Protein AF-A0A0N4YRT6-F1 (afdb_monomer)

Solvent-accessible surface area (backbone atoms only — not comparable to full-atom values): 11551 Å² total; per-residue (Å²): 142,82,92,81,91,88,90,87,88,83,89,84,81,90,81,85,88,76,90,73,82,88,73,84,74,81,79,78,76,85,69,87,88,81,77,82,73,89,75,67,58,44,77,54,48,77,88,33,81,85,25,51,79,30,67,56,91,37,65,57,43,69,64,33,38,35,49,78,60,42,72,66,64,77,54,66,66,58,41,66,43,72,32,62,30,49,53,54,47,8,23,46,45,22,48,72,75,33,85,90,47,55,74,71,52,35,55,55,50,64,70,38,88,79,59,76,56,74,43,37,66,13,38,12,52,34,50,34,33,46,37,76,59,23,70,70,48,34,54,50,54,64,70,44,63,97,60,46,57,38,65,73,88,86,60,96,50,87,89,54,77,61,57,43,61,28,48,53,52,11,66,66,42,28,77,69,66,52,85,66,82,58,68,130

pLDDT: mean 75.57, std 20.68, range [33.03, 94.81]

Mean predicted aligned error: 13.26 Å

Sequence (184 aa):
MPRRISDEHVITQKRRGRKKRVTAKIICCKVTIGSMYANFRTLVAVDDPLNLLYRCNCALFKQQKVSAAFPSMTDNIGRSKPMHDMIELANLPSIVYGSNFSRAAKELELLDENSRYLNSTGLALAMAAHKKNCFTYAKAIAGAKGRKFTHPSLFNGDPGYNIDAYFDQALIRCDKIVQSDFED

Structure (mmCIF, N/CA/C/O backbone):
data_AF-A0A0N4YRT6-F1
#
_entry.id   AF-A0A0N4YRT6-F1
#
loop_
_atom_site.group_PDB
_atom_site.id
_atom_site.type_symbol
_atom_site.label_atom_id
_atom_site.label_alt_id
_atom_site.label_comp_id
_atom_site.label_asym_id
_atom_site.label_entity_id
_atom_site.label_seq_id
_atom_site.pdbx_PDB_ins_code
_atom_site.Cartn_x
_atom_site.Cartn_y
_atom_site.Cartn_z
_atom_site.occupancy
_atom_site.B_iso_or_equiv
_atom_site.auth_seq_id
_atom_site.auth_comp_id
_atom_site.auth_asym_id
_atom_site.auth_atom_id
_atom_site.pdbx_PDB_model_num
ATOM 1 N N . MET A 1 1 ? -66.714 -36.892 81.756 1.00 35.72 1 MET A N 1
ATOM 2 C CA . MET A 1 1 ? -65.583 -37.723 82.230 1.00 35.72 1 MET A CA 1
ATOM 3 C C . MET A 1 1 ? -64.291 -37.247 81.551 1.00 35.72 1 MET A C 1
ATOM 5 O O . MET A 1 1 ? -64.393 -36.787 80.420 1.00 35.72 1 MET A O 1
ATOM 9 N N . PRO A 1 2 ? -63.135 -37.232 82.245 1.00 42.03 2 PRO A N 1
ATOM 10 C CA . PRO A 1 2 ? -62.026 -36.282 82.034 1.00 42.03 2 PRO A CA 1
ATOM 11 C C . PRO A 1 2 ? -60.708 -36.874 81.461 1.00 42.03 2 PRO A C 1
ATOM 13 O O . PRO A 1 2 ? -60.486 -38.063 81.619 1.00 42.03 2 PRO A O 1
ATOM 16 N N . ARG A 1 3 ? -59.848 -35.974 80.911 1.00 36.69 3 ARG A N 1
ATOM 17 C CA . ARG A 1 3 ? -58.345 -35.825 80.936 1.00 36.69 3 ARG A CA 1
ATOM 18 C C . ARG A 1 3 ? -57.445 -37.063 80.627 1.00 36.69 3 ARG A C 1
ATOM 20 O O . ARG A 1 3 ? -57.749 -38.147 81.087 1.00 36.69 3 ARG A O 1
ATOM 27 N N . ARG A 1 4 ? -56.277 -37.010 79.945 1.00 39.06 4 ARG A N 1
ATOM 28 C CA . ARG A 1 4 ? -55.025 -36.188 80.051 1.00 39.06 4 ARG A CA 1
ATOM 29 C C . ARG A 1 4 ? -54.169 -36.388 78.753 1.00 39.06 4 ARG A C 1
ATOM 31 O O . ARG A 1 4 ? -54.190 -37.501 78.247 1.00 39.06 4 ARG A O 1
ATOM 38 N N . ILE A 1 5 ? -53.623 -35.369 78.056 1.00 43.72 5 ILE A N 1
ATOM 39 C CA . ILE A 1 5 ? -52.273 -34.708 78.136 1.00 43.72 5 ILE A CA 1
ATOM 40 C C . ILE A 1 5 ? -51.096 -35.714 78.025 1.00 43.72 5 ILE A C 1
ATOM 42 O O . ILE A 1 5 ? -51.030 -36.602 78.866 1.00 43.72 5 ILE A O 1
ATOM 46 N N . SER A 1 6 ? -50.192 -35.657 77.025 1.00 46.06 6 SER A N 1
ATOM 47 C CA . SER A 1 6 ? -49.048 -34.710 76.968 1.00 46.06 6 SER A CA 1
ATOM 48 C C . SER A 1 6 ? -48.409 -34.435 75.587 1.00 46.06 6 SER A C 1
ATOM 50 O O . SER A 1 6 ? -48.509 -35.230 74.656 1.00 46.06 6 SER A O 1
ATOM 52 N N . ASP A 1 7 ? -47.727 -33.285 75.543 1.00 42.25 7 ASP A N 1
ATOM 53 C CA . ASP A 1 7 ? -46.985 -32.598 74.475 1.00 42.25 7 ASP A CA 1
ATOM 54 C C . ASP A 1 7 ? -45.694 -33.279 73.975 1.00 42.25 7 ASP A C 1
ATOM 56 O O . ASP A 1 7 ? -44.992 -33.902 74.761 1.00 42.25 7 ASP A O 1
ATOM 60 N N . GLU A 1 8 ? -45.319 -33.038 72.707 1.00 41.31 8 GLU A N 1
ATOM 61 C CA . GLU A 1 8 ? -44.063 -32.339 72.354 1.00 41.31 8 GLU A CA 1
ATOM 62 C C . GLU A 1 8 ? -44.016 -31.924 70.865 1.00 41.31 8 GLU A C 1
ATOM 64 O O . GLU A 1 8 ? -44.506 -32.613 69.971 1.00 41.31 8 GLU A O 1
ATOM 69 N N . HIS A 1 9 ? -43.449 -30.740 70.610 1.00 34.66 9 HIS A N 1
ATOM 70 C CA . HIS A 1 9 ? -43.253 -30.106 69.301 1.00 34.66 9 HIS A CA 1
ATOM 71 C C . HIS A 1 9 ? -41.855 -30.404 68.744 1.00 34.66 9 HIS A C 1
ATOM 73 O O . HIS A 1 9 ? -40.874 -30.175 69.442 1.00 34.66 9 HIS A O 1
ATOM 79 N N . VAL A 1 10 ? -41.737 -30.698 67.441 1.00 40.47 10 VAL A N 1
ATOM 80 C CA . VAL A 1 10 ? -40.519 -30.375 66.672 1.00 40.47 10 VAL A CA 1
ATOM 81 C C . VAL A 1 10 ? -40.899 -29.768 65.319 1.00 40.47 10 VAL A C 1
ATOM 83 O O . VAL A 1 10 ? -41.600 -30.352 64.497 1.00 40.47 10 VAL A O 1
ATOM 86 N N . ILE A 1 11 ? -40.431 -28.539 65.132 1.00 39.25 11 ILE A N 1
ATOM 87 C CA . ILE A 1 11 ? -40.554 -27.676 63.955 1.00 39.25 11 ILE A CA 1
ATOM 88 C C . ILE A 1 11 ? -39.651 -28.203 62.832 1.00 39.25 11 ILE A C 1
ATOM 90 O O . ILE A 1 11 ? -38.516 -28.563 63.107 1.00 39.25 11 ILE A O 1
ATOM 94 N N . THR A 1 12 ? -40.062 -28.120 61.563 1.00 42.62 12 THR A N 1
ATOM 95 C CA . THR A 1 12 ? -39.185 -27.604 60.486 1.00 42.62 12 THR A CA 1
ATOM 96 C C . THR A 1 12 ? -39.982 -27.154 59.258 1.00 42.62 12 THR A C 1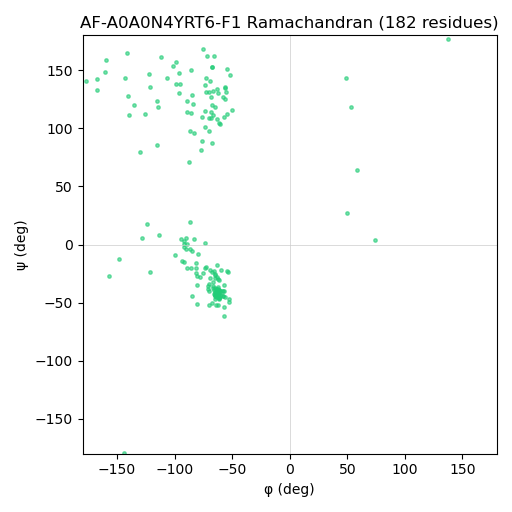
ATOM 98 O O . THR A 1 12 ? -41.102 -27.579 58.990 1.00 42.62 12 THR A O 1
ATOM 101 N N . GLN A 1 13 ? -39.428 -26.147 58.587 1.00 41.34 13 GLN A N 1
ATOM 102 C CA . GLN A 1 13 ? -40.123 -25.121 57.820 1.00 41.34 13 GLN A CA 1
ATOM 103 C C . GLN A 1 13 ? -40.448 -25.490 56.363 1.00 41.34 13 GLN A C 1
ATOM 105 O O . GLN A 1 13 ? -39.695 -26.151 55.657 1.00 41.34 13 GLN A O 1
ATOM 110 N N . LYS A 1 14 ? -41.550 -24.896 55.884 1.00 36.81 14 LYS A N 1
ATOM 111 C CA . LYS A 1 14 ? -41.901 -24.675 54.471 1.00 36.81 14 LYS A CA 1
ATOM 112 C C . LYS A 1 14 ? -40.757 -23.979 53.714 1.00 36.81 14 LYS A C 1
ATOM 114 O O . LYS A 1 14 ? -40.256 -22.976 54.215 1.00 36.81 14 LYS A O 1
ATOM 119 N N . ARG A 1 15 ? -40.558 -24.302 52.425 1.00 39.75 15 ARG A N 1
ATOM 120 C CA . ARG A 1 15 ? -40.842 -23.357 51.314 1.00 39.75 15 ARG A CA 1
ATOM 121 C C . ARG A 1 15 ? -40.627 -23.946 49.914 1.00 39.75 15 ARG A C 1
ATOM 123 O O . ARG A 1 15 ? -39.699 -24.686 49.630 1.00 39.75 15 ARG A O 1
ATOM 130 N N . ARG A 1 16 ? -41.565 -23.543 49.055 1.00 37.25 16 ARG A N 1
ATOM 131 C CA . ARG A 1 16 ? -41.803 -23.904 47.654 1.00 37.25 16 ARG A CA 1
ATOM 132 C C . ARG A 1 16 ? -40.590 -23.615 46.759 1.00 37.25 16 ARG A C 1
ATOM 134 O O . ARG A 1 16 ? -40.122 -22.479 46.700 1.00 37.25 16 ARG A O 1
ATOM 141 N N . GLY A 1 17 ? -40.147 -24.626 46.012 1.00 34.50 17 GLY A N 1
ATOM 142 C CA . GLY A 1 17 ? -39.114 -24.506 44.984 1.00 34.50 17 GLY A CA 1
ATOM 143 C C . GLY A 1 17 ? -39.603 -23.689 43.786 1.00 34.50 17 GLY A C 1
ATOM 144 O O . GLY A 1 17 ? -40.510 -24.092 43.060 1.00 34.50 17 GLY A O 1
ATOM 145 N N . ARG A 1 18 ? -39.000 -22.518 43.581 1.00 39.72 18 ARG A N 1
ATOM 146 C CA . ARG A 1 18 ? -39.226 -21.641 42.428 1.00 39.72 18 ARG A CA 1
ATOM 147 C C . ARG A 1 18 ? -38.248 -22.049 41.320 1.00 39.72 18 ARG A C 1
ATOM 149 O O . ARG A 1 18 ? -37.042 -21.883 41.489 1.00 39.72 18 ARG A O 1
ATOM 156 N N . LYS A 1 19 ? -38.765 -22.571 40.198 1.00 4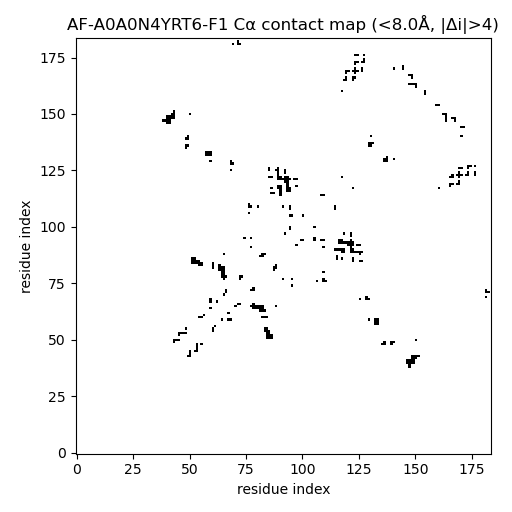1.84 19 LYS A N 1
ATOM 157 C CA . LYS A 1 19 ? -38.002 -22.851 38.966 1.00 41.84 19 LYS A CA 1
ATOM 158 C C . LYS A 1 19 ? -37.268 -21.579 38.516 1.00 41.84 19 LYS A C 1
ATOM 160 O O . LYS A 1 19 ? -37.910 -20.604 38.125 1.00 41.84 19 LYS A O 1
ATOM 165 N N . LYS A 1 20 ? -35.934 -21.576 38.587 1.00 38.09 20 LYS A N 1
ATOM 166 C CA . LYS A 1 20 ? -35.081 -20.518 38.026 1.00 38.09 20 LYS A CA 1
ATOM 167 C C . LYS A 1 20 ? -34.587 -20.949 36.646 1.00 38.09 20 LYS A C 1
ATOM 169 O O . LYS A 1 20 ? -34.111 -22.065 36.473 1.00 38.09 20 LYS A O 1
ATOM 174 N N . ARG A 1 21 ? -34.751 -20.041 35.681 1.00 38.56 21 ARG A N 1
ATOM 175 C CA . ARG A 1 21 ? -34.257 -20.130 34.302 1.00 38.56 21 ARG A CA 1
ATOM 176 C C . ARG A 1 21 ? -32.741 -20.343 34.304 1.00 38.56 21 ARG A C 1
ATOM 178 O O . ARG A 1 21 ? -32.034 -19.662 35.043 1.00 38.56 21 ARG A O 1
ATOM 185 N N . VAL A 1 22 ? -32.270 -21.265 33.470 1.00 41.38 22 VAL A N 1
ATOM 186 C CA . VAL A 1 22 ? -30.845 -21.483 33.209 1.00 41.38 22 VAL A CA 1
ATOM 187 C C . VAL A 1 22 ? -30.356 -20.332 32.334 1.00 41.38 22 VAL A C 1
ATOM 189 O O . VAL A 1 22 ? -30.617 -20.294 31.137 1.00 41.38 22 VAL A O 1
ATOM 192 N N . THR A 1 23 ? -29.686 -19.359 32.940 1.00 38.25 23 THR A N 1
ATOM 193 C CA . THR A 1 23 ? -28.821 -18.425 32.221 1.00 38.25 23 THR A CA 1
ATOM 194 C C . THR A 1 23 ? -27.448 -19.070 32.105 1.00 38.25 23 THR A C 1
ATOM 196 O O . THR A 1 23 ? -26.770 -19.295 33.108 1.00 38.25 23 THR A O 1
ATOM 199 N N . ALA A 1 24 ? -27.050 -19.399 30.876 1.00 37.38 24 ALA A N 1
ATOM 200 C CA . ALA A 1 24 ? -25.693 -19.820 30.570 1.00 37.38 24 ALA A CA 1
ATOM 201 C C . ALA A 1 24 ? -24.729 -18.707 31.010 1.00 37.38 24 ALA A C 1
ATOM 203 O O . ALA A 1 24 ? -24.713 -17.614 30.445 1.00 37.38 24 ALA A O 1
ATOM 204 N N . LYS A 1 25 ? -23.957 -18.965 32.069 1.00 33.03 25 LYS A N 1
ATOM 205 C CA . LYS A 1 25 ? -22.827 -18.118 32.438 1.00 33.03 25 LYS A CA 1
ATOM 206 C C . LYS A 1 25 ? -21.755 -18.329 31.378 1.00 33.03 25 LYS A C 1
ATOM 208 O O . LYS A 1 25 ? -21.131 -19.384 31.344 1.00 33.03 25 LYS A O 1
ATOM 213 N N . ILE A 1 26 ? -21.534 -17.320 30.542 1.00 39.59 26 ILE A N 1
ATOM 214 C CA . ILE A 1 26 ? -20.275 -17.178 29.814 1.00 39.59 26 ILE A CA 1
ATOM 215 C C . ILE A 1 26 ? -19.196 -17.051 30.892 1.00 39.59 26 ILE A C 1
ATOM 217 O O . ILE A 1 26 ? -19.100 -16.035 31.583 1.00 39.59 26 ILE A O 1
ATOM 221 N N . ILE A 1 27 ? -18.453 -18.132 31.111 1.00 35.50 27 ILE A N 1
ATOM 222 C CA . ILE A 1 27 ? -17.301 -18.147 32.003 1.00 35.50 27 ILE A CA 1
ATOM 223 C C . ILE A 1 27 ? -16.219 -17.326 31.304 1.00 35.50 27 ILE A C 1
ATOM 225 O O . ILE A 1 27 ? -15.519 -17.803 30.417 1.00 35.50 27 ILE A O 1
ATOM 229 N N . CYS A 1 28 ? -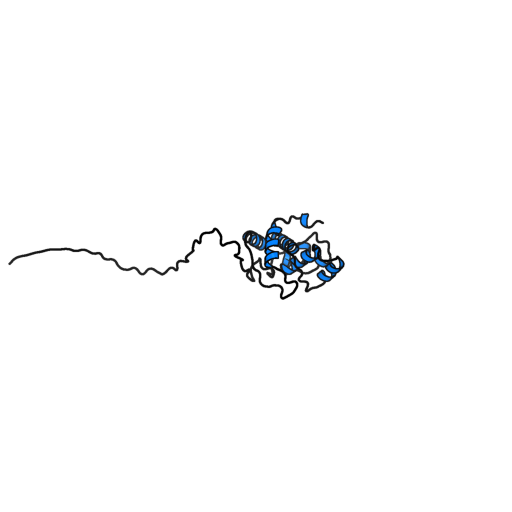16.108 -16.060 31.693 1.00 35.09 28 CYS A N 1
ATOM 230 C CA . CYS A 1 28 ? -14.943 -15.245 31.398 1.00 35.09 28 CYS A CA 1
ATOM 231 C C . CYS A 1 28 ? -13.828 -15.699 32.352 1.00 35.09 28 CYS A C 1
ATOM 233 O O . CYS A 1 28 ? -13.735 -15.230 33.489 1.00 35.09 28 CYS A O 1
ATOM 235 N N . CYS A 1 29 ? -13.041 -16.692 31.929 1.00 36.94 29 CYS A N 1
ATOM 236 C CA . CYS A 1 29 ? -11.844 -17.103 32.654 1.00 36.94 29 CYS A CA 1
ATOM 237 C C . CYS A 1 29 ? -10.852 -15.934 32.674 1.00 36.94 29 CYS A C 1
ATOM 239 O O . CYS A 1 29 ? -10.233 -15.609 31.663 1.00 36.94 29 CYS A O 1
ATOM 241 N N . LYS A 1 30 ? -10.681 -15.318 33.848 1.00 39.50 30 LYS A N 1
ATOM 242 C CA . LYS A 1 30 ? -9.518 -14.486 34.166 1.00 39.50 30 LYS A CA 1
ATOM 243 C C . LYS A 1 30 ? -8.292 -15.399 34.241 1.00 39.50 30 LYS A C 1
ATOM 245 O O . LYS A 1 30 ? -7.977 -15.916 35.308 1.00 39.50 30 LYS A O 1
ATOM 250 N N . VAL A 1 31 ? -7.636 -15.632 33.107 1.00 43.84 31 VAL A N 1
ATOM 251 C CA . VAL A 1 31 ? -6.319 -16.279 33.072 1.00 43.84 31 VAL A CA 1
ATOM 252 C C . VAL A 1 31 ? -5.260 -15.206 33.297 1.00 43.84 31 VAL A C 1
ATOM 254 O O . VAL A 1 31 ? -5.273 -14.154 32.660 1.00 43.84 31 VAL A O 1
ATOM 257 N N . THR A 1 32 ? -4.377 -15.473 34.251 1.00 40.41 32 THR A N 1
ATOM 258 C CA . THR A 1 32 ? -3.265 -14.638 34.702 1.00 40.41 32 THR A CA 1
ATOM 259 C C . THR A 1 32 ? -2.416 -14.165 33.515 1.00 40.41 32 THR A C 1
ATOM 261 O O . THR A 1 32 ? -1.812 -14.955 32.790 1.00 40.41 32 THR A O 1
ATOM 264 N N . ILE A 1 33 ? -2.409 -12.850 33.298 1.00 48.16 33 ILE A N 1
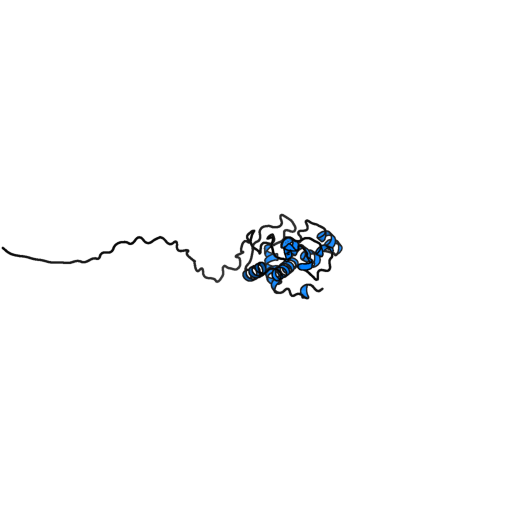ATOM 265 C CA . ILE A 1 33 ? -1.786 -12.161 32.165 1.00 48.16 33 ILE A CA 1
ATOM 266 C C . ILE A 1 33 ? -0.326 -11.895 32.536 1.00 48.16 33 ILE A C 1
ATOM 268 O O . ILE A 1 33 ? -0.050 -10.953 33.269 1.00 48.16 33 ILE A O 1
ATOM 272 N N . GLY A 1 34 ? 0.612 -12.736 32.096 1.00 40.03 34 GLY A N 1
ATOM 273 C CA . GLY A 1 34 ? 2.024 -12.505 32.437 1.00 40.03 34 GLY A CA 1
ATOM 274 C C . GLY A 1 34 ? 3.081 -13.124 31.530 1.00 40.03 34 GLY A C 1
ATOM 275 O O . GLY A 1 34 ? 4.167 -12.571 31.437 1.00 40.03 34 GLY A O 1
ATOM 276 N N . SER A 1 35 ? 2.810 -14.234 30.832 1.00 43.44 35 SER A N 1
ATOM 277 C CA . SER A 1 35 ? 3.890 -14.927 30.097 1.00 43.44 35 SER A CA 1
ATOM 278 C C . SER A 1 35 ? 3.467 -15.642 28.801 1.00 43.44 35 SER A C 1
ATOM 280 O O . SER A 1 35 ? 4.309 -15.959 27.970 1.00 43.44 35 SER A O 1
ATOM 282 N N . MET A 1 36 ? 2.165 -15.820 28.541 1.00 44.00 36 MET A N 1
ATOM 283 C CA . MET A 1 36 ? 1.672 -16.620 27.402 1.00 44.00 36 MET A CA 1
ATOM 284 C C . MET A 1 36 ? 1.450 -15.846 26.081 1.00 44.00 36 MET A C 1
ATOM 286 O O . MET A 1 36 ? 1.116 -16.450 25.066 1.00 44.00 36 MET A O 1
ATOM 290 N N . TYR A 1 37 ? 1.632 -14.520 26.059 1.00 49.44 37 TYR A N 1
ATOM 291 C CA . TYR A 1 37 ? 1.211 -13.656 24.938 1.00 49.44 37 TYR A CA 1
ATO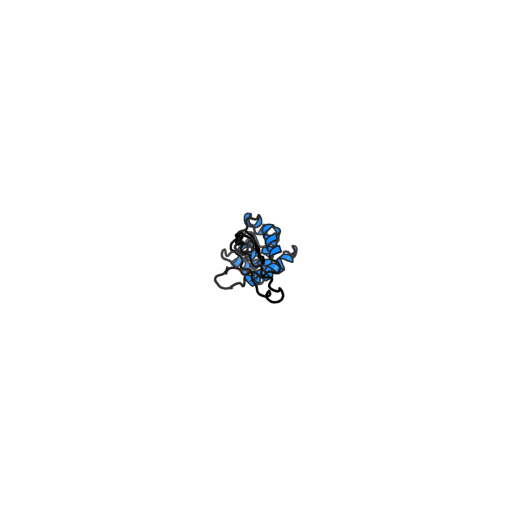M 292 C C . TYR A 1 37 ? 2.269 -13.398 23.854 1.00 49.44 37 TYR A C 1
ATOM 294 O O . TYR A 1 37 ? 1.995 -12.661 22.911 1.00 49.44 37 TYR A O 1
ATOM 302 N N . ALA A 1 38 ? 3.462 -13.996 23.921 1.00 54.06 38 ALA A N 1
ATOM 303 C CA . ALA A 1 38 ? 4.506 -13.700 22.932 1.00 54.06 38 ALA A CA 1
ATOM 304 C C . ALA A 1 38 ? 4.153 -14.159 21.495 1.00 54.06 38 ALA A C 1
ATOM 306 O O . ALA A 1 38 ? 4.670 -13.588 20.526 1.00 54.06 38 ALA A O 1
ATOM 307 N N . ASN A 1 39 ? 3.244 -15.136 21.347 1.00 61.69 39 ASN A N 1
ATOM 308 C CA . ASN A 1 39 ? 3.031 -15.854 20.082 1.00 61.69 39 ASN A CA 1
ATOM 309 C C . ASN A 1 39 ? 1.575 -15.929 19.584 1.00 61.69 39 ASN A C 1
ATOM 311 O O . ASN A 1 39 ? 1.328 -16.590 18.580 1.00 61.69 39 ASN A O 1
ATOM 315 N N . PHE A 1 40 ? 0.604 -15.275 20.230 1.00 78.56 40 PHE A N 1
ATOM 316 C CA . PHE A 1 40 ? -0.778 -15.312 19.734 1.00 78.56 40 PHE A CA 1
ATOM 317 C C . PHE A 1 40 ? -0.933 -14.386 18.514 1.00 78.56 40 PHE A C 1
ATOM 319 O O . PHE A 1 40 ? -0.854 -13.163 18.651 1.00 78.56 40 PHE A O 1
ATOM 326 N N . ARG A 1 41 ? -1.125 -14.966 17.320 1.00 85.44 41 ARG A N 1
ATOM 327 C CA . ARG A 1 41 ? -1.424 -14.234 16.076 1.00 85.44 41 ARG A CA 1
ATOM 328 C C . ARG A 1 41 ? -2.929 -14.269 15.805 1.00 85.44 41 ARG A C 1
ATOM 330 O O . ARG A 1 41 ? -3.576 -15.295 15.993 1.00 85.44 41 ARG A O 1
ATOM 337 N N . THR A 1 42 ? -3.487 -13.140 15.382 1.00 85.38 42 THR A N 1
ATOM 338 C CA . THR A 1 42 ? -4.905 -13.010 15.020 1.00 85.38 42 THR A CA 1
ATOM 339 C C . THR A 1 42 ? -5.082 -13.334 13.542 1.00 85.38 42 THR A C 1
ATOM 341 O O . THR A 1 42 ? -4.452 -12.689 12.708 1.00 85.38 42 THR A O 1
ATOM 344 N N . LEU A 1 43 ? -5.938 -14.301 13.210 1.00 88.00 43 LEU A N 1
ATOM 345 C CA . LEU A 1 43 ? -6.293 -14.580 11.817 1.00 88.00 43 LEU A CA 1
ATOM 346 C C . LEU A 1 43 ? -7.117 -13.425 11.245 1.00 88.00 43 LEU A C 1
ATOM 348 O O . LEU A 1 43 ? -8.128 -13.032 11.829 1.00 88.00 43 LEU A O 1
ATOM 352 N N . VAL A 1 44 ? -6.682 -12.895 10.106 1.00 87.44 44 VAL A N 1
ATOM 353 C CA . VAL A 1 44 ? -7.371 -11.811 9.402 1.00 87.44 44 VAL A CA 1
ATOM 354 C C . VAL A 1 44 ? -8.478 -12.403 8.528 1.00 87.44 44 VAL A C 1
ATOM 356 O O . VAL A 1 44 ? -8.214 -13.237 7.662 1.00 87.44 44 VAL A O 1
ATOM 359 N N . ALA A 1 45 ? -9.725 -11.990 8.761 1.00 87.44 45 ALA A N 1
ATOM 360 C CA . ALA A 1 45 ? -10.871 -12.441 7.969 1.00 87.44 45 ALA A CA 1
ATOM 361 C C . ALA A 1 45 ? -10.862 -11.834 6.552 1.00 87.44 45 ALA A C 1
ATOM 363 O O . ALA A 1 45 ? -10.197 -10.832 6.298 1.00 87.44 45 ALA A O 1
ATOM 364 N N . VAL A 1 46 ? -11.619 -12.420 5.617 1.00 84.25 46 VAL A N 1
ATOM 365 C CA . VAL A 1 46 ? -11.717 -11.924 4.225 1.00 84.25 46 VAL A CA 1
ATOM 366 C C . VAL A 1 46 ? -12.262 -10.491 4.170 1.00 84.25 46 VAL A C 1
ATOM 368 O O . VAL A 1 46 ? -11.728 -9.660 3.443 1.00 84.25 46 VAL A O 1
ATOM 371 N N . ASP A 1 47 ? -13.255 -10.188 5.006 1.00 86.81 47 ASP A N 1
ATOM 372 C CA . ASP A 1 47 ? -13.905 -8.873 5.067 1.00 86.81 47 ASP A CA 1
ATOM 373 C C . ASP A 1 47 ? -13.238 -7.899 6.058 1.00 86.81 47 ASP A C 1
ATOM 375 O O . ASP A 1 47 ? -13.760 -6.813 6.319 1.00 86.81 47 ASP A O 1
ATOM 379 N N . ASP A 1 48 ? -12.106 -8.282 6.658 1.00 89.19 48 ASP A N 1
ATOM 380 C CA . ASP A 1 48 ? -11.386 -7.415 7.589 1.00 89.19 48 ASP A CA 1
ATOM 381 C C . ASP A 1 48 ? -10.681 -6.283 6.816 1.00 89.19 48 ASP A C 1
ATOM 383 O O . ASP A 1 48 ? -9.950 -6.566 5.864 1.00 89.19 48 ASP A O 1
ATOM 387 N N . PRO A 1 49 ? -10.814 -5.006 7.226 1.00 91.31 49 PRO A N 1
ATOM 388 C CA . PRO A 1 49 ? -10.092 -3.896 6.607 1.00 91.31 49 PRO A CA 1
ATOM 389 C C . PRO A 1 49 ? -8.565 -4.058 6.557 1.00 91.31 49 PRO A C 1
ATOM 391 O O . PRO A 1 49 ? -7.928 -3.384 5.753 1.00 91.31 49 PRO A O 1
ATOM 394 N N . LEU A 1 50 ? -7.974 -4.889 7.425 1.00 93.00 50 LEU A N 1
ATOM 395 C CA . LEU A 1 50 ? -6.539 -5.201 7.467 1.00 93.00 50 LEU A CA 1
ATOM 396 C C . LEU A 1 50 ? -6.137 -6.360 6.542 1.00 93.00 50 LEU A C 1
ATOM 398 O O . LEU A 1 50 ? -4.949 -6.689 6.446 1.00 93.00 50 LEU A O 1
ATOM 402 N N . ASN A 1 51 ? -7.098 -6.995 5.873 1.00 91.75 51 ASN A N 1
ATOM 403 C CA . ASN A 1 51 ? -6.809 -7.971 4.838 1.00 91.75 51 ASN A CA 1
ATOM 404 C C . ASN A 1 51 ? -6.232 -7.256 3.614 1.00 91.75 51 ASN A C 1
ATOM 406 O O . ASN A 1 51 ? -6.785 -6.270 3.134 1.00 91.75 51 ASN A O 1
ATOM 410 N N . LEU A 1 52 ? -5.116 -7.758 3.089 1.00 91.50 52 LEU A N 1
ATOM 411 C CA . LEU A 1 52 ? -4.432 -7.106 1.976 1.00 91.50 52 LEU A CA 1
ATOM 412 C C . LEU A 1 52 ? -5.216 -7.182 0.656 1.00 91.50 52 LEU A C 1
ATOM 414 O O . LEU A 1 52 ? -5.027 -6.327 -0.202 1.00 91.50 52 LEU A O 1
ATOM 418 N N . LEU A 1 53 ? -6.126 -8.151 0.521 1.00 91.06 53 LEU A N 1
ATOM 419 C CA . LEU A 1 53 ? -7.040 -8.267 -0.621 1.00 91.06 53 LEU A CA 1
ATOM 420 C C . LEU A 1 53 ? -8.383 -7.559 -0.391 1.00 91.06 53 LEU A C 1
ATOM 422 O O . LEU A 1 53 ? -9.267 -7.607 -1.249 1.00 91.06 53 LEU A O 1
ATOM 426 N N . TYR A 1 54 ? -8.575 -6.919 0.767 1.00 90.94 54 TYR A N 1
ATOM 427 C CA . TYR A 1 54 ? -9.810 -6.199 1.041 1.00 90.94 54 TYR A CA 1
ATOM 428 C C . TYR A 1 54 ? -9.934 -4.981 0.123 1.00 90.94 54 TYR A C 1
ATOM 430 O O . TYR A 1 54 ? -9.126 -4.048 0.160 1.00 90.94 54 TYR A O 1
ATOM 438 N N . ARG A 1 55 ? -11.005 -4.964 -0.672 1.00 92.06 55 ARG A N 1
ATOM 439 C CA . ARG A 1 55 ? -11.327 -3.854 -1.571 1.00 92.06 55 ARG A CA 1
ATOM 440 C C . ARG A 1 55 ? -12.064 -2.764 -0.811 1.00 92.06 55 ARG A C 1
ATOM 442 O O . ARG A 1 55 ? -13.278 -2.810 -0.612 1.00 92.06 55 ARG A O 1
ATOM 449 N N . CYS A 1 56 ? -11.312 -1.767 -0.364 1.00 91.56 56 CYS A N 1
ATOM 450 C CA . CYS A 1 56 ? -11.871 -0.645 0.371 1.00 91.56 56 CYS A CA 1
ATOM 451 C C . CYS A 1 56 ? -12.644 0.312 -0.553 1.00 91.56 56 CYS A C 1
ATOM 453 O O . CYS A 1 56 ? -12.171 0.702 -1.612 1.00 91.56 56 CYS A O 1
ATOM 455 N N . ASN A 1 57 ? -13.812 0.779 -0.105 1.00 91.12 57 ASN A N 1
ATOM 456 C CA . ASN A 1 57 ? -14.652 1.736 -0.841 1.00 91.12 57 ASN A CA 1
ATOM 457 C C . ASN A 1 57 ? -14.292 3.218 -0.587 1.00 91.12 57 ASN A C 1
ATOM 459 O O . ASN A 1 57 ? -15.129 4.107 -0.796 1.00 91.12 57 ASN A O 1
ATOM 463 N N . CYS A 1 58 ? -13.085 3.510 -0.089 1.00 91.44 58 CYS A N 1
ATOM 464 C CA . CYS A 1 58 ? -12.642 4.881 0.179 1.00 91.44 58 CYS A CA 1
ATOM 465 C C . CYS A 1 58 ? -12.270 5.630 -1.113 1.00 91.44 58 CYS A C 1
ATOM 467 O O . CYS A 1 58 ? -12.150 5.039 -2.186 1.00 91.44 58 CYS A O 1
ATOM 469 N N . ALA A 1 59 ? -12.093 6.952 -1.017 1.00 88.25 59 ALA A N 1
ATOM 470 C CA . ALA A 1 59 ? -11.784 7.793 -2.175 1.00 88.25 59 ALA A CA 1
ATOM 471 C C . ALA A 1 59 ? -10.506 7.345 -2.909 1.00 88.25 59 ALA A C 1
ATOM 473 O O . ALA A 1 59 ? -10.477 7.379 -4.135 1.00 88.25 59 ALA A O 1
ATOM 474 N N . LEU A 1 60 ? -9.505 6.856 -2.168 1.00 89.88 60 LEU A N 1
ATOM 475 C CA . LEU A 1 60 ? -8.227 6.391 -2.711 1.00 89.88 60 LEU A CA 1
ATOM 476 C C . LEU A 1 60 ? -8.407 5.285 -3.764 1.00 89.88 60 LEU A C 1
ATOM 478 O O . LEU A 1 60 ? -7.952 5.422 -4.896 1.00 89.88 60 LEU A O 1
ATOM 482 N N . PHE A 1 61 ? -9.129 4.221 -3.407 1.00 89.81 61 PHE A N 1
ATOM 483 C CA . PHE A 1 61 ? -9.377 3.079 -4.292 1.00 89.81 61 PHE A CA 1
ATOM 484 C C . PHE A 1 61 ? -10.510 3.325 -5.292 1.00 89.81 61 PHE A C 1
ATOM 486 O O . PHE A 1 61 ? -10.550 2.685 -6.333 1.00 89.81 61 PHE A O 1
ATOM 493 N N . LYS A 1 62 ? -11.409 4.286 -5.038 1.00 86.62 62 LYS A N 1
ATOM 494 C CA . LYS A 1 62 ? -12.400 4.725 -6.038 1.00 86.62 62 LYS A CA 1
ATOM 495 C C . LYS A 1 62 ? -11.772 5.508 -7.183 1.00 86.62 62 LYS A C 1
ATOM 497 O O . LYS A 1 62 ? -12.239 5.417 -8.310 1.00 86.62 62 LYS A O 1
ATOM 502 N N . GLN A 1 63 ? -10.745 6.302 -6.890 1.00 80.38 63 GLN A N 1
ATOM 503 C CA . GLN A 1 63 ? -10.032 7.062 -7.910 1.00 80.38 63 GLN A CA 1
ATOM 504 C C . GLN A 1 63 ? -9.100 6.177 -8.740 1.00 80.38 63 GLN A C 1
ATOM 506 O O . GLN A 1 63 ? -8.795 6.565 -9.863 1.00 80.38 63 GLN A O 1
ATOM 511 N N . GLN A 1 64 ? -8.650 5.036 -8.194 1.00 81.88 64 GLN A N 1
ATOM 512 C CA . GLN A 1 64 ? -7.723 4.083 -8.831 1.00 81.88 64 GLN A CA 1
ATOM 513 C C . GLN A 1 64 ? -6.469 4.7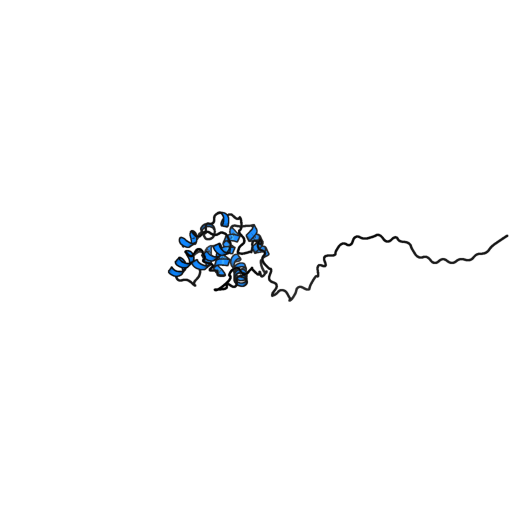54 -9.417 1.00 81.88 64 GLN A C 1
ATOM 515 O O . GLN A 1 64 ? -5.877 4.273 -10.378 1.00 81.88 64 GLN A O 1
ATOM 520 N N . LYS A 1 65 ? -6.072 5.898 -8.847 1.00 76.75 65 LYS A N 1
ATOM 521 C CA . LYS A 1 65 ? -4.932 6.701 -9.289 1.00 76.75 65 LYS A CA 1
ATOM 522 C C . LYS A 1 65 ? -3.866 6.711 -8.215 1.00 76.75 65 LYS A C 1
ATOM 524 O O . LYS A 1 65 ? -4.065 7.258 -7.131 1.00 76.75 65 LYS A O 1
ATOM 529 N N . VAL A 1 66 ? -2.701 6.191 -8.560 1.00 81.81 66 VAL A N 1
ATOM 530 C CA . VAL A 1 66 ? -1.535 6.093 -7.674 1.00 81.81 66 VAL A CA 1
ATOM 531 C C . VAL A 1 66 ? -1.054 7.470 -7.231 1.00 81.81 66 VAL A C 1
ATOM 533 O O . VAL A 1 66 ? -0.629 7.632 -6.093 1.00 81.81 66 VAL A O 1
ATOM 536 N N . SER A 1 67 ? -1.227 8.499 -8.065 1.00 79.19 67 SER A N 1
ATOM 537 C CA . SER A 1 67 ? -0.906 9.885 -7.700 1.00 79.19 67 SER A CA 1
ATOM 538 C C . SER A 1 67 ? -1.692 10.412 -6.492 1.00 79.19 67 SER A C 1
ATOM 540 O O . SER A 1 67 ? -1.259 11.374 -5.869 1.00 79.19 67 SER A O 1
ATOM 542 N N . ALA A 1 68 ? -2.845 9.817 -6.159 1.00 79.25 68 ALA A N 1
ATOM 543 C CA . ALA A 1 68 ? -3.585 10.151 -4.941 1.00 79.25 68 ALA A CA 1
ATOM 544 C C . ALA A 1 68 ? -2.971 9.499 -3.685 1.00 79.25 68 ALA A C 1
ATOM 546 O O . ALA A 1 68 ? -3.098 10.037 -2.586 1.00 79.25 68 ALA A O 1
ATOM 547 N N . ALA A 1 69 ? -2.296 8.354 -3.840 1.00 84.50 69 ALA A N 1
ATOM 548 C CA . ALA A 1 69 ? -1.588 7.667 -2.759 1.00 84.50 69 ALA A CA 1
ATOM 549 C C . ALA A 1 69 ? -0.174 8.222 -2.545 1.00 84.50 69 ALA A C 1
ATOM 551 O O . ALA A 1 69 ? 0.233 8.455 -1.407 1.00 84.50 69 ALA A O 1
ATOM 552 N N . PHE A 1 70 ? 0.550 8.440 -3.646 1.00 87.94 70 PHE A N 1
ATOM 553 C CA . PHE A 1 70 ? 1.961 8.818 -3.680 1.00 87.94 70 PHE A CA 1
ATOM 554 C C . PHE A 1 70 ? 2.164 10.033 -4.602 1.00 87.94 70 PHE A C 1
ATOM 556 O O . PHE A 1 70 ? 2.575 9.877 -5.754 1.00 87.94 70 PHE A O 1
ATOM 563 N N . PRO A 1 71 ? 1.864 11.258 -4.131 1.00 82.88 71 PRO A N 1
ATOM 564 C CA . PRO A 1 71 ? 1.975 12.465 -4.953 1.00 82.88 71 PRO A CA 1
ATOM 565 C C . PRO A 1 71 ? 3.396 12.769 -5.445 1.00 82.88 71 PRO A C 1
ATOM 567 O O . PRO A 1 71 ? 3.548 13.347 -6.516 1.00 82.88 71 PRO A O 1
ATOM 570 N N . SER A 1 72 ? 4.420 12.379 -4.683 1.00 82.88 72 SER A N 1
ATOM 571 C CA . SER A 1 72 ? 5.834 12.602 -5.013 1.00 82.88 72 SER A CA 1
ATOM 572 C C . SER A 1 72 ? 6.461 11.484 -5.850 1.00 82.88 72 SER A C 1
ATOM 574 O O . SER A 1 72 ? 7.634 11.566 -6.201 1.00 82.88 72 SER A O 1
ATOM 576 N N . MET A 1 73 ? 5.705 10.439 -6.206 1.00 84.94 73 MET A N 1
ATOM 577 C CA . MET A 1 73 ? 6.198 9.419 -7.128 1.00 84.94 73 MET A CA 1
ATOM 578 C C . MET A 1 73 ? 6.430 10.058 -8.501 1.00 84.94 73 MET A C 1
ATOM 580 O O . MET A 1 73 ? 5.494 10.566 -9.116 1.00 84.94 73 MET A O 1
ATOM 584 N N . THR A 1 74 ? 7.671 10.038 -8.983 1.00 82.50 74 THR A N 1
ATOM 585 C CA . THR A 1 74 ? 8.061 10.647 -10.265 1.00 82.50 74 THR A CA 1
ATOM 586 C C . THR A 1 74 ? 7.930 9.680 -11.445 1.00 82.50 74 THR A C 1
ATOM 588 O O . THR A 1 74 ? 7.779 10.125 -12.582 1.00 82.50 74 THR A O 1
ATOM 591 N N . ASP A 1 75 ? 7.905 8.368 -11.190 1.00 84.94 75 ASP A N 1
ATOM 592 C CA . ASP A 1 75 ? 7.769 7.333 -12.218 1.00 84.94 75 ASP A CA 1
ATOM 593 C C . ASP A 1 75 ? 6.397 7.361 -12.909 1.00 84.94 75 ASP A C 1
ATOM 595 O O . ASP A 1 75 ? 5.370 6.992 -12.335 1.00 84.94 75 ASP A O 1
ATOM 599 N N . ASN A 1 76 ? 6.376 7.746 -14.188 1.00 85.25 76 ASN A N 1
ATOM 600 C CA . ASN A 1 76 ? 5.143 7.866 -14.974 1.00 85.25 76 ASN A CA 1
ATOM 601 C C . ASN A 1 76 ? 4.392 6.532 -15.124 1.00 85.25 76 ASN A C 1
ATOM 603 O O . ASN A 1 76 ? 3.165 6.515 -15.030 1.00 85.25 76 ASN A O 1
ATOM 607 N N . ILE A 1 77 ? 5.119 5.422 -15.313 1.00 85.69 77 ILE A N 1
ATOM 608 C CA . ILE A 1 77 ? 4.522 4.082 -15.441 1.00 85.69 77 ILE A CA 1
ATOM 609 C C . ILE A 1 77 ? 3.829 3.711 -14.128 1.00 85.69 77 ILE A C 1
ATOM 611 O O . ILE A 1 77 ? 2.630 3.429 -14.123 1.00 85.69 77 ILE A O 1
ATOM 615 N N . GLY A 1 78 ? 4.549 3.821 -13.005 1.00 84.06 78 GLY A N 1
ATOM 616 C CA . GLY A 1 78 ? 4.010 3.530 -11.677 1.00 84.06 78 GLY A CA 1
ATOM 617 C C . GLY A 1 78 ? 2.781 4.375 -11.340 1.00 84.06 78 GLY A C 1
ATOM 618 O O . GLY A 1 78 ? 1.793 3.847 -10.843 1.00 84.06 78 GLY A O 1
ATOM 619 N N . ARG A 1 79 ? 2.778 5.664 -11.705 1.00 85.50 79 ARG A N 1
ATOM 620 C CA . ARG A 1 79 ? 1.631 6.567 -11.495 1.00 85.50 79 ARG A CA 1
ATOM 621 C C . ARG A 1 79 ? 0.362 6.175 -12.253 1.00 85.50 79 ARG A C 1
ATOM 623 O O . ARG A 1 79 ? -0.730 6.565 -11.835 1.00 85.50 79 ARG A O 1
ATOM 630 N N . SER A 1 80 ? 0.515 5.495 -13.387 1.00 83.12 80 SER A N 1
ATOM 631 C CA . SER A 1 80 ? -0.584 5.137 -14.291 1.00 83.12 80 SER A CA 1
ATOM 632 C C . SER A 1 80 ? -1.195 3.765 -14.010 1.00 83.12 80 SER A C 1
ATOM 634 O O . SER A 1 80 ? -2.289 3.485 -14.499 1.00 83.12 80 SER A O 1
ATOM 636 N N . LYS A 1 81 ? -0.519 2.923 -13.218 1.00 85.31 81 LYS A N 1
ATOM 637 C CA . LYS A 1 81 ? -0.981 1.567 -12.920 1.00 85.31 81 LYS A CA 1
ATOM 638 C C . LYS A 1 81 ? -2.274 1.621 -12.091 1.00 85.31 81 LYS A C 1
ATOM 640 O O . LYS A 1 81 ? -2.333 2.382 -11.122 1.00 85.31 81 LYS A O 1
ATOM 645 N N . PRO A 1 82 ? -3.317 0.857 -12.450 1.00 83.81 82 PRO A N 1
ATOM 646 C CA . PRO A 1 82 ? -4.526 0.794 -11.641 1.00 83.81 82 PRO A CA 1
ATOM 647 C C . PRO A 1 82 ? -4.241 0.101 -10.303 1.00 83.81 82 PRO A C 1
ATOM 649 O O . PRO A 1 82 ? -3.338 -0.726 -10.197 1.00 83.81 82 PRO A O 1
ATOM 652 N N . MET A 1 83 ? -5.026 0.449 -9.283 1.00 88.75 83 MET A N 1
ATOM 653 C CA . MET A 1 83 ? -4.928 -0.146 -7.950 1.00 88.75 83 MET A CA 1
ATOM 654 C C . MET A 1 83 ? -6.321 -0.358 -7.350 1.00 88.75 83 MET A C 1
ATOM 656 O O . MET A 1 83 ? -7.130 0.573 -7.280 1.00 88.75 83 MET A O 1
ATOM 660 N N . HIS A 1 84 ? -6.591 -1.574 -6.892 1.00 90.44 84 HIS A N 1
ATOM 661 C CA . HIS A 1 84 ? -7.895 -2.011 -6.391 1.00 90.44 84 HIS A CA 1
ATOM 662 C C . HIS A 1 84 ? -7.840 -2.501 -4.941 1.00 90.44 84 HIS A C 1
ATOM 664 O O . HIS A 1 84 ? -8.860 -2.475 -4.249 1.00 90.44 84 HIS A O 1
ATOM 670 N N . ASP A 1 85 ? -6.668 -2.934 -4.477 1.00 92.06 85 ASP A N 1
ATOM 671 C CA . ASP A 1 85 ? -6.447 -3.448 -3.129 1.00 92.06 85 ASP A CA 1
ATOM 672 C C . ASP A 1 85 ? -5.071 -3.048 -2.569 1.00 92.06 85 ASP A C 1
ATOM 674 O O . ASP A 1 85 ? -4.295 -2.316 -3.193 1.00 92.06 85 ASP A O 1
ATOM 678 N N . MET A 1 86 ? -4.782 -3.482 -1.340 1.00 93.44 86 MET A N 1
ATOM 679 C CA . MET A 1 86 ? -3.540 -3.124 -0.658 1.00 93.44 86 MET A CA 1
ATOM 680 C C . MET A 1 86 ? -2.312 -3.779 -1.296 1.00 93.44 86 MET A C 1
ATOM 682 O O . MET A 1 86 ? -1.231 -3.205 -1.203 1.00 93.44 86 MET A O 1
ATOM 686 N N . ILE A 1 87 ? -2.449 -4.953 -1.924 1.00 91.56 87 ILE A N 1
ATOM 687 C CA . ILE A 1 87 ? -1.334 -5.626 -2.604 1.00 91.56 87 ILE A CA 1
ATOM 688 C C . ILE A 1 87 ? -0.915 -4.820 -3.824 1.00 91.56 87 ILE A C 1
ATOM 690 O O . ILE A 1 87 ? 0.262 -4.492 -3.949 1.00 91.56 87 ILE A O 1
ATOM 694 N N . GLU A 1 88 ? -1.866 -4.443 -4.676 1.00 92.12 88 GLU A N 1
ATOM 695 C CA . GLU A 1 88 ? -1.588 -3.624 -5.860 1.00 92.12 88 GLU A CA 1
ATOM 696 C C . GLU A 1 88 ? -1.036 -2.247 -5.465 1.00 92.12 88 GLU A C 1
ATOM 698 O O . GLU A 1 88 ? -0.052 -1.774 -6.037 1.00 92.12 88 GLU A O 1
ATOM 703 N N . LEU A 1 89 ? -1.602 -1.629 -4.421 1.00 93.38 89 LEU A N 1
ATOM 704 C CA . LEU A 1 89 ? -1.105 -0.355 -3.904 1.00 93.38 89 LEU A CA 1
ATOM 705 C C . LEU A 1 89 ? 0.319 -0.467 -3.332 1.00 93.38 89 LEU A C 1
ATOM 707 O O . LEU A 1 89 ? 1.102 0.467 -3.483 1.00 93.38 89 LEU A O 1
ATOM 711 N N . ALA A 1 90 ? 0.657 -1.570 -2.658 1.00 93.44 90 ALA A N 1
ATOM 712 C CA . ALA A 1 90 ? 1.972 -1.788 -2.053 1.00 93.44 90 ALA A CA 1
ATOM 713 C C . ALA A 1 90 ? 3.035 -2.266 -3.049 1.00 93.44 90 ALA A C 1
ATOM 715 O O . ALA A 1 90 ? 4.213 -1.967 -2.856 1.00 93.44 90 ALA A O 1
ATOM 716 N N . ASN A 1 91 ? 2.636 -2.951 -4.122 1.00 92.31 91 ASN A N 1
ATOM 717 C CA . ASN A 1 91 ? 3.528 -3.424 -5.178 1.00 92.31 91 ASN A CA 1
ATOM 718 C C . ASN A 1 91 ? 4.327 -2.273 -5.804 1.00 92.31 91 ASN A C 1
ATOM 720 O O . ASN A 1 91 ? 5.549 -2.343 -5.929 1.00 92.31 91 ASN A O 1
ATOM 724 N N . LEU A 1 92 ? 3.648 -1.165 -6.091 1.00 91.31 92 LEU A N 1
ATOM 725 C CA . LEU A 1 92 ? 4.235 0.020 -6.710 1.00 91.31 92 LEU A CA 1
ATOM 726 C C . LEU A 1 92 ? 5.412 0.617 -5.924 1.00 91.31 92 LEU A C 1
ATOM 728 O O . LEU A 1 92 ? 6.527 0.631 -6.452 1.00 91.31 92 LEU A O 1
ATOM 732 N N . PRO A 1 93 ? 5.242 1.078 -4.669 1.00 91.25 93 PRO A N 1
ATOM 733 C CA . PRO A 1 93 ? 6.356 1.582 -3.881 1.00 91.25 93 PRO A CA 1
ATOM 734 C C . PRO A 1 93 ? 7.378 0.484 -3.555 1.00 91.25 93 PRO A C 1
ATOM 736 O O . PRO A 1 93 ? 8.550 0.800 -3.358 1.00 91.25 93 PRO A O 1
ATOM 739 N N . SER A 1 94 ? 6.984 -0.797 -3.528 1.00 91.69 94 SER A N 1
ATOM 740 C CA . SER A 1 94 ? 7.938 -1.897 -3.371 1.00 91.69 94 SER A CA 1
ATOM 741 C C . SER A 1 94 ? 8.924 -1.986 -4.541 1.00 91.69 94 SER A C 1
ATOM 743 O O . SER A 1 94 ? 10.105 -2.235 -4.291 1.00 91.69 94 SER A O 1
ATOM 745 N N . ILE A 1 95 ? 8.478 -1.745 -5.777 1.00 90.69 95 ILE A N 1
ATOM 746 C CA . ILE A 1 95 ? 9.333 -1.738 -6.975 1.00 90.69 95 ILE A CA 1
ATOM 747 C C . ILE A 1 95 ? 10.086 -0.408 -7.104 1.00 90.69 95 ILE A C 1
ATOM 749 O O . ILE A 1 95 ? 11.312 -0.399 -7.231 1.00 90.69 95 ILE A O 1
ATOM 753 N N . VAL A 1 96 ? 9.364 0.716 -7.029 1.00 89.19 96 VAL A N 1
ATOM 754 C CA . VAL A 1 96 ? 9.896 2.070 -7.268 1.00 89.19 96 VAL A CA 1
ATOM 755 C C . VAL A 1 96 ? 10.980 2.429 -6.256 1.00 89.19 96 VAL A C 1
ATOM 757 O O . VAL A 1 96 ? 12.099 2.765 -6.644 1.00 89.19 96 VAL A O 1
ATOM 760 N N . TYR A 1 97 ? 10.693 2.279 -4.963 1.00 86.38 97 TYR A N 1
ATOM 761 C CA . TYR A 1 97 ? 11.635 2.616 -3.891 1.00 86.38 97 TYR A CA 1
ATOM 762 C C . TYR A 1 97 ? 12.500 1.423 -3.464 1.00 86.38 97 TYR A C 1
ATOM 764 O O . TYR A 1 97 ? 13.378 1.547 -2.613 1.00 86.38 97 TYR A O 1
ATOM 772 N N . GLY A 1 98 ? 12.278 0.243 -4.049 1.00 83.12 98 GLY A N 1
ATOM 773 C CA . GLY A 1 98 ? 13.103 -0.932 -3.802 1.00 83.12 98 GLY A CA 1
ATOM 774 C C . GLY A 1 98 ? 14.508 -0.790 -4.394 1.00 83.12 98 GLY A C 1
ATOM 775 O O . GLY A 1 98 ? 14.686 -0.313 -5.516 1.00 83.12 98 GLY A O 1
ATOM 776 N N . SER A 1 99 ? 15.513 -1.274 -3.663 1.00 80.19 99 SER A N 1
ATOM 777 C CA . SER A 1 99 ? 16.907 -1.373 -4.128 1.00 80.19 99 SER A CA 1
ATOM 778 C C . SER A 1 99 ? 17.198 -2.646 -4.933 1.00 80.19 99 SER A C 1
ATOM 780 O O . SER A 1 99 ? 18.296 -2.804 -5.454 1.00 80.19 99 SER A O 1
ATOM 782 N N . ASN A 1 100 ? 16.234 -3.566 -5.026 1.00 81.38 100 ASN A N 1
ATOM 783 C CA . ASN A 1 100 ? 16.428 -4.889 -5.634 1.00 81.38 100 ASN A CA 1
ATOM 784 C C . ASN A 1 100 ? 16.384 -4.877 -7.168 1.00 81.38 100 ASN A C 1
ATOM 786 O O . ASN A 1 100 ? 16.696 -5.884 -7.796 1.00 81.38 100 ASN A O 1
ATOM 790 N N . PHE A 1 101 ? 16.011 -3.748 -7.770 1.00 81.38 101 PHE A N 1
ATOM 791 C CA . PHE A 1 101 ? 15.869 -3.610 -9.211 1.00 81.38 101 PHE A CA 1
ATOM 792 C C . PHE A 1 101 ? 16.778 -2.502 -9.738 1.00 81.38 101 PHE A C 1
ATOM 794 O O . PHE A 1 101 ? 16.816 -1.395 -9.195 1.00 81.38 101 PHE A O 1
ATOM 801 N N . SER A 1 102 ? 17.463 -2.781 -10.847 1.00 87.38 102 SER A N 1
ATOM 802 C CA . SER A 1 102 ? 18.037 -1.728 -11.686 1.00 87.38 102 SER A CA 1
ATOM 803 C C . SER A 1 102 ? 16.915 -0.902 -12.322 1.00 87.38 102 SER A C 1
ATOM 805 O O . SER A 1 102 ? 15.776 -1.359 -12.406 1.00 87.38 102 SER A O 1
ATOM 807 N N . ARG A 1 103 ? 17.218 0.303 -12.821 1.00 85.06 103 ARG A N 1
ATOM 808 C CA . ARG A 1 103 ? 16.211 1.164 -13.467 1.00 85.06 103 ARG A CA 1
ATOM 809 C C . ARG A 1 103 ? 15.437 0.440 -14.579 1.00 85.06 103 ARG A C 1
ATOM 811 O O . ARG A 1 103 ? 14.215 0.469 -14.579 1.00 85.06 103 ARG A O 1
ATOM 818 N N . ALA A 1 104 ? 16.142 -0.265 -15.465 1.00 87.25 104 ALA A N 1
ATOM 819 C CA . ALA A 1 104 ? 15.515 -1.026 -16.545 1.00 87.25 104 ALA A CA 1
ATOM 820 C C . ALA A 1 104 ? 14.642 -2.182 -16.021 1.00 87.25 104 ALA A C 1
ATOM 822 O O . ALA A 1 104 ? 13.565 -2.436 -16.550 1.00 87.25 104 ALA A O 1
ATOM 823 N N . ALA A 1 105 ? 15.074 -2.859 -14.952 1.0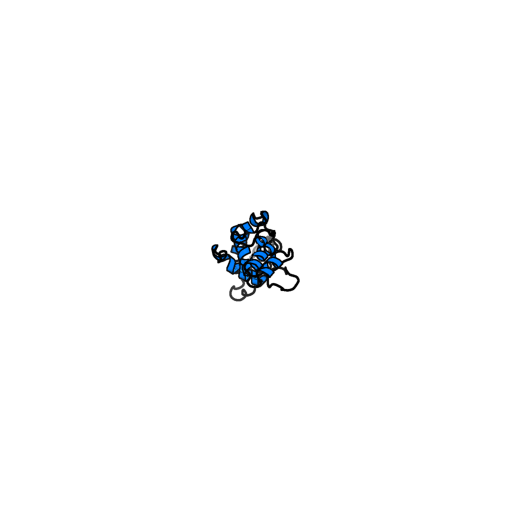0 88.94 105 ALA A N 1
ATOM 824 C CA . ALA A 1 105 ? 14.292 -3.934 -14.347 1.00 88.94 105 ALA A CA 1
ATOM 825 C C . ALA A 1 105 ? 13.030 -3.408 -13.638 1.00 88.94 105 ALA A C 1
ATOM 827 O O . ALA A 1 105 ? 11.999 -4.069 -13.691 1.00 88.94 105 ALA A O 1
ATOM 828 N N . LYS A 1 106 ? 13.078 -2.206 -13.040 1.00 90.44 106 LYS A N 1
ATOM 829 C CA . LYS A 1 106 ? 11.892 -1.544 -12.467 1.00 90.44 106 LYS A CA 1
ATOM 830 C C . LYS A 1 106 ? 10.841 -1.274 -13.532 1.00 90.44 106 LYS A C 1
ATOM 832 O O . LYS A 1 106 ? 9.675 -1.563 -13.307 1.00 90.44 106 LYS A O 1
ATOM 837 N N . GLU A 1 107 ? 11.246 -0.731 -14.678 1.00 89.75 107 GLU A N 1
ATOM 838 C CA . GLU A 1 107 ? 10.316 -0.445 -15.775 1.00 89.75 107 GLU A CA 1
ATOM 839 C C . GLU A 1 107 ? 9.641 -1.727 -16.283 1.00 89.75 107 GLU A C 1
ATOM 841 O O . GLU A 1 107 ? 8.420 -1.749 -16.415 1.00 89.75 107 GLU A O 1
ATOM 846 N N . LEU A 1 108 ? 10.404 -2.809 -16.481 1.00 91.00 108 LEU A N 1
ATOM 847 C CA . LEU A 1 108 ? 9.856 -4.109 -16.889 1.00 91.00 108 LEU A CA 1
ATOM 848 C C . LEU A 1 108 ? 8.871 -4.681 -15.860 1.00 91.00 108 LEU A C 1
ATOM 850 O O . LEU A 1 108 ? 7.779 -5.098 -16.231 1.00 91.00 108 LEU A O 1
ATOM 854 N N . GLU A 1 109 ? 9.228 -4.654 -14.576 1.00 91.25 109 GLU A N 1
ATOM 855 C CA . GLU A 1 109 ? 8.370 -5.155 -13.496 1.00 91.25 109 GLU A CA 1
ATOM 856 C C . GLU A 1 109 ? 7.095 -4.305 -13.336 1.00 91.25 109 GLU A C 1
ATOM 858 O O . GLU A 1 109 ? 6.008 -4.823 -13.091 1.00 91.25 109 GLU A O 1
ATOM 863 N N . LEU A 1 110 ? 7.193 -2.983 -13.511 1.00 90.38 110 LEU A N 1
ATOM 864 C CA . LEU A 1 110 ? 6.034 -2.091 -13.452 1.00 90.38 110 LEU A CA 1
ATOM 865 C C . LEU A 1 110 ? 5.062 -2.330 -14.612 1.00 90.38 110 LEU A C 1
ATOM 867 O O . LEU A 1 110 ? 3.851 -2.227 -14.393 1.00 90.38 110 LEU A O 1
ATOM 871 N N . LEU A 1 111 ? 5.582 -2.652 -15.801 1.00 90.31 111 LEU A N 1
ATOM 872 C CA . LEU A 1 111 ? 4.794 -2.981 -16.991 1.00 90.31 111 LEU A CA 1
ATOM 873 C C . LEU A 1 111 ? 4.125 -4.359 -16.914 1.00 90.31 111 LEU A C 1
ATOM 875 O O . LEU A 1 111 ? 3.154 -4.586 -17.632 1.00 90.31 111 LEU A O 1
ATOM 879 N N . ASP A 1 112 ? 4.595 -5.261 -16.050 1.00 89.31 112 ASP A N 1
ATOM 880 C CA . ASP A 1 112 ? 3.930 -6.543 -15.832 1.00 89.31 112 ASP A CA 1
ATOM 881 C C . ASP A 1 112 ? 2.631 -6.360 -15.025 1.00 89.31 112 ASP A C 1
ATOM 883 O O . ASP A 1 112 ? 2.627 -5.973 -13.849 1.00 89.31 112 ASP A O 1
ATOM 887 N N . GLU A 1 113 ? 1.500 -6.659 -15.665 1.00 84.75 113 GLU A N 1
ATOM 888 C CA . GLU A 1 113 ? 0.165 -6.631 -15.058 1.00 84.75 113 GLU A CA 1
ATOM 889 C C . GLU A 1 113 ? 0.008 -7.672 -13.944 1.00 84.75 113 GLU A C 1
ATOM 891 O O . GLU A 1 113 ? -0.776 -7.471 -13.018 1.00 84.75 113 GLU A O 1
ATOM 896 N N . ASN A 1 114 ? 0.781 -8.759 -13.999 1.00 84.75 114 ASN A N 1
ATOM 897 C CA . ASN A 1 114 ? 0.769 -9.817 -12.994 1.00 84.75 114 ASN A CA 1
ATOM 898 C C . ASN A 1 114 ? 1.845 -9.631 -11.922 1.00 84.75 114 ASN A C 1
ATOM 900 O O . ASN A 1 114 ? 1.965 -10.494 -11.042 1.00 84.75 114 ASN A O 1
ATOM 904 N N . SER A 1 115 ? 2.592 -8.518 -11.960 1.00 86.44 115 SER A N 1
ATOM 905 C CA . SER A 1 115 ? 3.613 -8.238 -10.958 1.00 86.44 115 SER A CA 1
ATOM 906 C C . SER A 1 115 ? 2.996 -8.261 -9.569 1.00 86.44 115 SER A C 1
ATOM 908 O O . SER A 1 115 ? 2.024 -7.576 -9.241 1.00 86.44 115 SER A O 1
ATOM 910 N N . ARG A 1 116 ? 3.608 -9.093 -8.740 1.00 84.25 116 ARG A N 1
ATOM 911 C CA . ARG A 1 116 ? 3.175 -9.396 -7.382 1.00 84.25 116 ARG A CA 1
ATOM 912 C C . ARG A 1 116 ? 4.277 -9.121 -6.370 1.00 84.25 116 ARG A C 1
ATOM 914 O O . ARG A 1 116 ? 4.222 -9.596 -5.238 1.00 84.25 116 ARG A O 1
ATOM 921 N N . TYR A 1 117 ? 5.266 -8.333 -6.786 1.00 88.44 117 TYR A N 1
ATOM 922 C CA . TYR A 1 117 ? 6.407 -7.983 -5.969 1.00 88.44 117 TYR A CA 1
ATOM 923 C C . TYR A 1 117 ? 5.993 -7.194 -4.726 1.00 88.44 117 TYR A C 1
ATOM 925 O O . TYR A 1 117 ? 5.261 -6.212 -4.827 1.00 88.44 117 TYR A O 1
ATOM 933 N N . LEU A 1 118 ? 6.472 -7.602 -3.552 1.00 89.38 118 LEU A N 1
ATOM 934 C CA . LEU A 1 118 ? 6.136 -6.959 -2.287 1.00 89.38 118 LEU A CA 1
ATOM 935 C C . LEU A 1 118 ? 7.342 -6.935 -1.349 1.00 89.38 118 LEU A C 1
ATOM 937 O O . LEU A 1 118 ? 8.111 -7.887 -1.263 1.00 89.38 118 LEU A O 1
ATOM 941 N N . ASN A 1 119 ? 7.486 -5.850 -0.595 1.00 89.94 119 ASN A N 1
ATOM 942 C CA . ASN A 1 119 ? 8.421 -5.744 0.520 1.00 89.94 119 ASN A CA 1
ATOM 943 C C . ASN A 1 119 ? 7.796 -4.948 1.676 1.00 89.94 119 ASN A C 1
ATOM 945 O O . ASN A 1 119 ? 6.787 -4.258 1.513 1.00 89.94 119 ASN A O 1
ATOM 949 N N . SER A 1 120 ? 8.402 -5.027 2.863 1.00 91.19 120 SER A N 1
ATOM 950 C CA . SER A 1 120 ? 7.861 -4.364 4.057 1.00 91.19 120 SER A CA 1
ATOM 951 C C . SER A 1 120 ? 7.845 -2.835 3.956 1.00 91.19 120 SER A C 1
ATOM 953 O O . SER A 1 120 ? 6.981 -2.197 4.553 1.00 91.19 120 SER A O 1
ATOM 955 N N . THR A 1 121 ? 8.761 -2.233 3.193 1.00 90.31 121 THR A N 1
ATOM 956 C CA . THR A 1 121 ? 8.812 -0.777 2.983 1.00 90.31 121 THR A CA 1
ATOM 957 C C . THR A 1 121 ? 7.646 -0.289 2.126 1.00 90.31 121 THR A C 1
ATOM 959 O O . THR A 1 121 ? 6.908 0.592 2.558 1.00 90.31 121 THR A O 1
ATOM 962 N N . GLY A 1 122 ? 7.424 -0.887 0.955 1.00 92.12 122 GLY A N 1
ATOM 963 C CA . GLY A 1 122 ? 6.309 -0.530 0.080 1.00 92.12 122 GLY A CA 1
ATOM 964 C C . GLY A 1 122 ? 4.958 -0.778 0.743 1.00 92.12 122 GLY A C 1
ATOM 965 O O . GLY A 1 122 ? 4.075 0.077 0.673 1.00 92.12 122 GLY A O 1
ATOM 966 N N . LEU A 1 123 ? 4.838 -1.866 1.512 1.00 93.94 123 LEU A N 1
ATOM 967 C CA . LEU A 1 123 ? 3.652 -2.108 2.328 1.00 93.94 123 LEU A CA 1
ATOM 968 C C . LEU A 1 123 ? 3.450 -1.018 3.392 1.00 93.94 123 LEU A C 1
ATOM 970 O O . LEU A 1 123 ? 2.340 -0.520 3.546 1.00 93.94 123 LEU A O 1
ATOM 974 N N . ALA A 1 124 ? 4.504 -0.580 4.086 1.00 93.69 124 ALA A N 1
ATOM 975 C CA . ALA A 1 124 ? 4.398 0.502 5.066 1.00 93.69 124 ALA A CA 1
ATOM 976 C C . ALA A 1 124 ? 3.927 1.822 4.431 1.00 93.69 124 ALA A C 1
ATOM 978 O O . ALA A 1 124 ? 3.066 2.502 4.997 1.00 93.69 124 ALA A O 1
ATOM 979 N N . LEU A 1 125 ? 4.454 2.161 3.249 1.00 93.00 125 LEU A N 1
ATOM 980 C CA . LEU A 1 125 ? 4.076 3.359 2.493 1.00 93.00 125 LEU A CA 1
ATOM 981 C C . LEU A 1 125 ? 2.609 3.290 2.047 1.00 93.00 125 LEU A C 1
ATOM 983 O O . LEU A 1 125 ? 1.857 4.242 2.261 1.00 93.00 125 LEU A O 1
ATOM 987 N N . ALA A 1 126 ? 2.171 2.148 1.516 1.00 94.19 126 ALA A N 1
ATOM 988 C CA . ALA A 1 126 ? 0.779 1.906 1.142 1.00 94.19 126 ALA A CA 1
ATOM 989 C C . ALA A 1 126 ? -0.176 1.996 2.340 1.00 94.19 126 ALA A C 1
ATOM 991 O O . ALA A 1 126 ? -1.201 2.682 2.279 1.00 94.19 126 ALA A O 1
ATOM 992 N N . MET A 1 127 ? 0.185 1.383 3.471 1.00 94.81 127 MET A N 1
ATOM 993 C CA . MET A 1 127 ? -0.592 1.469 4.709 1.00 94.81 127 MET A CA 1
ATOM 994 C C . MET A 1 127 ? -0.697 2.915 5.208 1.00 94.81 127 MET A C 1
ATOM 996 O O . MET A 1 127 ? -1.781 3.341 5.611 1.00 94.81 127 MET A O 1
ATOM 1000 N N . ALA A 1 128 ? 0.394 3.685 5.158 1.00 92.81 128 ALA A N 1
ATOM 1001 C CA . ALA A 1 128 ? 0.402 5.094 5.544 1.00 92.81 128 ALA A CA 1
ATOM 1002 C C . ALA A 1 128 ? -0.482 5.947 4.616 1.00 92.81 128 ALA A C 1
ATOM 1004 O O . ALA A 1 128 ? -1.283 6.751 5.101 1.00 92.81 128 ALA A O 1
ATOM 1005 N N . ALA A 1 129 ? -0.397 5.741 3.299 1.00 92.19 129 ALA A N 1
ATOM 1006 C CA . ALA A 1 129 ? -1.239 6.425 2.319 1.00 92.19 129 ALA A CA 1
ATOM 1007 C C . ALA A 1 129 ? -2.728 6.098 2.522 1.00 92.19 129 ALA A C 1
ATOM 1009 O O . ALA A 1 129 ? -3.565 7.003 2.575 1.00 92.19 129 ALA A O 1
ATOM 1010 N N . HIS A 1 130 ? -3.077 4.825 2.723 1.00 93.38 130 HIS A N 1
ATOM 1011 C CA . HIS A 1 130 ? -4.463 4.426 2.963 1.00 93.38 130 HIS A CA 1
ATOM 1012 C C . HIS A 1 130 ? -4.999 4.973 4.290 1.00 93.38 130 HIS A C 1
ATOM 1014 O O . HIS A 1 130 ? -6.103 5.514 4.331 1.00 93.38 130 HIS A O 1
ATOM 1020 N N . LYS A 1 131 ? -4.199 4.925 5.362 1.00 93.00 131 LYS A N 1
ATOM 1021 C CA . LYS A 1 131 ? -4.540 5.495 6.674 1.00 93.00 131 LYS A CA 1
ATOM 1022 C C . LYS A 1 131 ? -4.859 6.991 6.594 1.00 93.00 131 LYS A C 1
ATOM 1024 O O . LYS A 1 131 ? -5.800 7.432 7.245 1.00 93.00 131 LYS A O 1
ATOM 1029 N N . LYS A 1 132 ? -4.122 7.765 5.789 1.00 90.25 132 LYS A N 1
ATOM 1030 C CA . LYS A 1 132 ? -4.387 9.203 5.580 1.00 90.25 132 LYS A CA 1
ATOM 1031 C C . LYS A 1 132 ? -5.712 9.463 4.853 1.00 90.25 132 LYS A C 1
ATOM 1033 O O . LYS A 1 132 ? -6.365 10.464 5.120 1.00 90.25 132 LYS A O 1
ATOM 1038 N N . ASN A 1 133 ? -6.116 8.554 3.968 1.00 89.94 133 ASN A N 1
ATOM 1039 C CA . ASN A 1 133 ? -7.281 8.719 3.095 1.00 89.94 133 ASN A CA 1
ATOM 1040 C C . ASN A 1 133 ? -8.550 7.991 3.582 1.00 89.94 133 ASN A C 1
ATOM 1042 O O . ASN A 1 133 ? -9.625 8.174 3.009 1.00 89.94 133 ASN A O 1
ATOM 1046 N N . CYS A 1 134 ? -8.457 7.140 4.608 1.00 93.44 134 CYS A N 1
ATOM 1047 C CA . CYS A 1 134 ? -9.557 6.286 5.045 1.00 93.44 134 CYS A CA 1
ATOM 1048 C C . CYS A 1 134 ? -9.658 6.19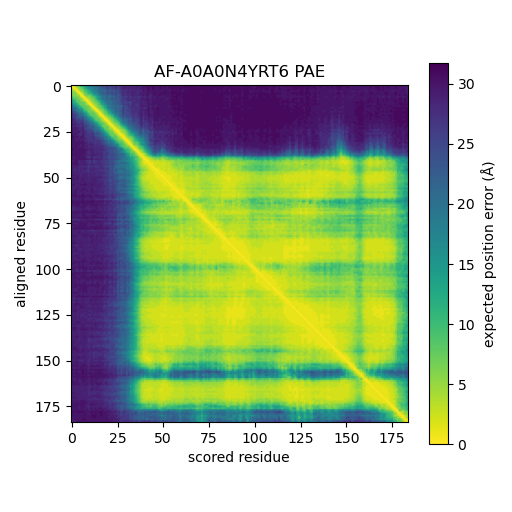9 6.572 1.00 93.44 134 CYS A C 1
ATOM 1050 O O . CYS A 1 134 ? -8.839 5.566 7.239 1.00 93.44 134 CYS A O 1
ATOM 1052 N N . PHE A 1 135 ? -10.727 6.776 7.129 1.00 92.94 135 PHE A N 1
ATOM 1053 C CA . PHE A 1 135 ? -10.974 6.780 8.573 1.00 92.94 135 PHE A CA 1
ATOM 1054 C C . PHE A 1 135 ? -11.199 5.375 9.156 1.00 92.94 135 PHE A C 1
ATOM 1056 O O . PHE A 1 135 ? -10.688 5.062 10.232 1.00 92.94 135 PHE A O 1
ATOM 1063 N N . THR A 1 136 ? -11.942 4.509 8.459 1.00 93.75 136 THR A N 1
ATOM 1064 C CA . THR A 1 136 ? -12.205 3.136 8.924 1.00 93.75 136 THR A CA 1
ATOM 1065 C C . THR A 1 136 ? -10.917 2.325 8.991 1.00 93.75 136 THR A C 1
ATOM 1067 O O . THR A 1 136 ? -10.661 1.666 9.998 1.00 93.75 136 THR A O 1
ATOM 1070 N N . TYR A 1 137 ? -10.066 2.449 7.971 1.00 94.50 137 TYR A N 1
ATOM 1071 C CA . TYR A 1 137 ? -8.750 1.825 7.959 1.00 94.50 137 TYR A CA 1
ATOM 1072 C C . TYR A 1 137 ? -7.837 2.401 9.046 1.00 94.50 137 TYR A C 1
ATOM 1074 O O . TYR A 1 137 ? -7.210 1.649 9.786 1.00 94.50 137 TYR A O 1
ATOM 1082 N N . ALA A 1 138 ? -7.817 3.724 9.233 1.00 93.69 138 ALA A N 1
ATOM 1083 C CA . ALA A 1 138 ? -7.034 4.353 10.296 1.00 93.69 138 ALA A CA 1
ATOM 1084 C C . ALA A 1 138 ? -7.424 3.852 11.695 1.00 93.69 138 ALA A C 1
ATOM 1086 O O . ALA A 1 138 ? -6.553 3.585 12.527 1.00 93.69 138 ALA A O 1
ATOM 1087 N N . LYS A 1 139 ? -8.726 3.667 11.942 1.00 94.31 139 LYS A N 1
ATOM 1088 C CA . LYS A 1 139 ? -9.238 3.075 13.182 1.00 94.31 139 LYS A CA 1
ATOM 1089 C C . LYS A 1 139 ? -8.807 1.613 13.338 1.00 94.31 139 LYS A C 1
ATOM 1091 O O . LYS A 1 139 ? -8.417 1.222 14.437 1.00 94.31 139 LYS A O 1
ATOM 1096 N N . ALA A 1 140 ? -8.847 0.827 12.261 1.00 93.56 140 ALA A N 1
ATOM 1097 C CA . ALA A 1 140 ? -8.381 -0.559 12.269 1.00 93.56 140 ALA A CA 1
ATOM 1098 C C . ALA A 1 140 ? -6.884 -0.643 12.613 1.00 93.56 140 ALA A C 1
ATOM 1100 O O . ALA A 1 140 ? -6.509 -1.378 13.523 1.00 93.56 140 ALA A O 1
ATOM 1101 N N . ILE A 1 141 ? -6.048 0.196 11.990 1.00 93.31 141 ILE A N 1
ATOM 1102 C CA . ILE A 1 141 ? -4.611 0.299 12.288 1.00 93.31 141 ILE A CA 1
ATOM 1103 C C . ILE A 1 141 ? -4.361 0.688 13.747 1.00 93.31 141 ILE A C 1
ATOM 1105 O O . ILE A 1 141 ? -3.524 0.085 14.414 1.00 93.31 141 ILE A O 1
ATOM 1109 N N . ALA A 1 142 ? -5.108 1.657 14.283 1.00 91.19 142 ALA A N 1
ATOM 1110 C CA . ALA A 1 142 ? -4.984 2.045 15.686 1.00 91.19 142 ALA A CA 1
ATOM 1111 C C . ALA A 1 142 ? -5.330 0.892 16.647 1.00 91.19 142 ALA A C 1
ATOM 1113 O O . ALA A 1 142 ? -4.639 0.705 17.646 1.00 91.19 142 ALA A O 1
ATOM 1114 N N . GLY A 1 143 ? -6.359 0.097 16.330 1.00 90.31 143 GLY A N 1
ATOM 1115 C CA . GLY A 1 143 ? -6.738 -1.092 17.102 1.00 90.31 143 GLY A CA 1
ATOM 1116 C C . GLY A 1 143 ? -5.798 -2.292 16.926 1.00 90.31 143 GLY A C 1
ATOM 1117 O O . GLY A 1 143 ? -5.766 -3.176 17.783 1.00 90.31 143 GLY A O 1
ATOM 1118 N N . ALA A 1 144 ? -5.028 -2.314 15.840 1.00 89.50 144 ALA A N 1
ATOM 1119 C CA . ALA A 1 144 ? -4.065 -3.358 15.509 1.00 89.50 144 ALA A CA 1
ATOM 1120 C C . ALA A 1 144 ? -2.722 -3.209 16.240 1.00 89.50 144 ALA A C 1
ATOM 1122 O O . ALA A 1 144 ? -1.950 -4.165 16.307 1.00 89.50 144 ALA A O 1
ATOM 1123 N N . LYS A 1 145 ? -2.432 -2.035 16.814 1.00 85.50 145 LYS A N 1
ATOM 1124 C CA . LYS A 1 145 ? -1.161 -1.762 17.498 1.00 85.50 145 LYS A CA 1
ATOM 1125 C C . LYS A 1 145 ? -0.868 -2.782 18.598 1.00 85.50 145 LYS A C 1
ATOM 1127 O O . LYS A 1 145 ? -1.712 -3.064 19.447 1.00 85.50 145 LYS A O 1
ATOM 1132 N N . GLY A 1 146 ? 0.354 -3.313 18.587 1.00 83.75 146 GLY A N 1
ATOM 1133 C CA . GLY A 1 146 ? 0.816 -4.310 19.557 1.00 83.75 146 GLY A CA 1
ATOM 1134 C C . GLY A 1 146 ? 0.241 -5.716 19.351 1.00 83.75 146 GLY A C 1
ATOM 1135 O O . GLY A 1 146 ? 0.525 -6.600 20.156 1.00 83.75 146 GLY A O 1
ATOM 1136 N N . ARG A 1 147 ? -0.546 -5.944 18.292 1.00 88.31 147 ARG A N 1
ATOM 1137 C CA . ARG A 1 147 ? -1.047 -7.267 17.905 1.00 88.31 147 ARG A CA 1
ATOM 1138 C C . ARG A 1 147 ? -0.224 -7.814 16.743 1.00 88.31 147 ARG A C 1
ATOM 1140 O O . ARG A 1 147 ? 0.333 -7.051 15.961 1.00 88.31 147 ARG A O 1
ATOM 1147 N N . LYS A 1 148 ? -0.174 -9.141 16.641 1.00 89.56 148 LYS A N 1
ATOM 1148 C CA . LYS A 1 148 ? 0.387 -9.862 15.494 1.00 89.56 148 LYS A CA 1
ATOM 1149 C C . LYS A 1 148 ? -0.751 -10.460 14.683 1.00 89.56 148 LYS A C 1
ATOM 1151 O O . LYS A 1 148 ? -1.734 -10.925 15.270 1.00 89.56 148 LYS A O 1
ATOM 1156 N N . PHE A 1 149 ? -0.607 -10.478 13.366 1.00 88.12 149 PHE A N 1
ATOM 1157 C CA . PHE A 1 149 ? -1.648 -10.942 12.449 1.00 88.12 149 PHE A CA 1
ATOM 1158 C C . PHE A 1 149 ? -1.154 -12.090 11.585 1.00 88.12 149 PHE A C 1
ATOM 1160 O O . PHE A 1 149 ? 0.020 -12.133 11.235 1.00 88.12 149 PHE A O 1
ATOM 1167 N N . THR A 1 150 ? -2.049 -13.013 11.255 1.00 89.06 150 THR A N 1
ATOM 1168 C CA . THR A 1 150 ? -1.789 -14.035 10.247 1.00 89.06 150 THR A CA 1
ATOM 1169 C C . THR A 1 150 ? -2.724 -13.840 9.076 1.00 89.06 150 THR A C 1
ATOM 1171 O O . THR A 1 150 ? -3.949 -13.808 9.240 1.00 89.06 150 THR A O 1
ATOM 1174 N N . HIS A 1 151 ? -2.123 -13.691 7.903 1.00 85.75 151 HIS A N 1
ATOM 1175 C CA . HIS A 1 151 ? -2.818 -13.494 6.644 1.00 85.75 151 HIS A CA 1
ATOM 1176 C C . HIS A 1 151 ? -2.968 -14.833 5.912 1.00 85.75 151 HIS A C 1
ATOM 1178 O O . HIS A 1 151 ? -2.097 -15.700 6.017 1.00 85.75 151 HIS A O 1
ATOM 1184 N N . PRO A 1 152 ? -4.062 -15.031 5.154 1.00 81.44 152 PRO A N 1
ATOM 1185 C CA . PRO A 1 152 ? -4.161 -16.154 4.227 1.00 81.44 152 PRO A CA 1
ATOM 1186 C C . PRO A 1 152 ? -2.977 -16.166 3.252 1.00 81.44 152 PRO A C 1
ATOM 1188 O O . PRO A 1 152 ? -2.444 -15.111 2.914 1.00 81.44 152 PRO A O 1
ATOM 1191 N N . SER A 1 153 ? -2.580 -17.339 2.761 1.00 75.06 153 SER A N 1
ATOM 1192 C CA . SER A 1 153 ? -1.530 -17.451 1.742 1.00 75.06 153 SER A CA 1
ATOM 1193 C C . SER A 1 153 ? -1.952 -16.723 0.459 1.00 75.06 153 SER A C 1
ATOM 1195 O O . SER A 1 153 ? -2.806 -17.201 -0.281 1.00 75.06 153 SER A O 1
ATOM 1197 N N . LEU A 1 154 ? -1.373 -15.542 0.214 1.00 73.00 154 LEU A N 1
ATOM 1198 C CA . LEU A 1 154 ? -1.694 -14.691 -0.944 1.00 73.00 154 LEU A CA 1
ATOM 1199 C C . LEU A 1 154 ? -0.894 -15.059 -2.204 1.00 73.00 154 LEU A C 1
ATOM 1201 O O . LEU A 1 154 ? -1.290 -14.725 -3.321 1.00 73.00 154 LEU A O 1
ATOM 1205 N N . PHE A 1 155 ? 0.231 -15.751 -2.021 1.00 69.25 155 PHE A N 1
ATOM 1206 C CA . PHE A 1 155 ? 1.169 -16.116 -3.076 1.00 69.25 155 PHE A CA 1
ATOM 1207 C C . PHE A 1 155 ? 1.384 -17.631 -3.045 1.00 69.25 155 PHE A C 1
ATOM 1209 O O . PHE A 1 155 ? 1.949 -18.167 -2.092 1.00 69.25 155 PHE A O 1
ATOM 1216 N N . ASN A 1 156 ? 0.914 -18.320 -4.086 1.00 57.38 156 ASN A N 1
ATOM 1217 C CA . ASN A 1 156 ? 1.168 -19.744 -4.298 1.00 57.38 156 ASN A CA 1
ATOM 1218 C C . ASN A 1 156 ? 2.487 -19.892 -5.072 1.00 57.38 156 ASN A C 1
ATOM 1220 O O . ASN A 1 156 ? 2.464 -20.195 -6.260 1.00 57.38 156 ASN A O 1
ATOM 1224 N N . GLY A 1 157 ? 3.628 -19.609 -4.436 1.00 54.47 157 GLY A N 1
ATOM 1225 C CA . GLY A 1 157 ? 4.948 -19.822 -5.046 1.00 54.47 157 GLY A CA 1
ATOM 1226 C C . GLY A 1 157 ? 5.977 -18.710 -4.840 1.00 54.47 157 GLY A C 1
ATOM 1227 O O . GLY A 1 157 ? 5.704 -17.687 -4.208 1.00 54.47 157 GLY A O 1
ATOM 1228 N N . ASP A 1 158 ? 7.179 -18.979 -5.358 1.00 47.34 158 ASP A N 1
ATOM 1229 C CA . ASP A 1 158 ? 8.401 -18.173 -5.246 1.00 47.34 158 ASP A CA 1
ATOM 1230 C C . ASP A 1 158 ? 8.173 -16.729 -5.754 1.00 47.34 158 ASP A C 1
ATOM 1232 O O . ASP A 1 158 ? 7.531 -16.551 -6.792 1.00 47.34 158 ASP A O 1
ATOM 1236 N N . PRO A 1 159 ? 8.635 -15.687 -5.037 1.00 56.75 159 PRO A N 1
ATOM 1237 C CA . PRO A 1 159 ? 9.623 -15.733 -3.958 1.00 56.75 159 PRO A CA 1
ATOM 1238 C C . PRO A 1 159 ? 9.062 -16.105 -2.573 1.00 56.75 159 PRO A C 1
ATOM 1240 O O . PRO A 1 159 ? 9.794 -16.042 -1.590 1.00 56.75 159 PRO A O 1
ATOM 1243 N N . GLY A 1 160 ? 7.770 -16.452 -2.454 1.00 62.28 160 GLY A N 1
ATOM 1244 C CA . GLY A 1 160 ? 7.184 -16.893 -1.186 1.00 62.28 160 GLY A CA 1
ATOM 1245 C C . GLY A 1 160 ? 7.324 -15.841 -0.083 1.00 62.28 160 GLY A C 1
ATOM 1246 O O . GLY A 1 160 ? 8.022 -16.045 0.909 1.00 62.28 160 GLY A O 1
ATOM 1247 N N . TYR A 1 161 ? 6.688 -14.681 -0.253 1.00 75.94 161 TYR A N 1
ATOM 1248 C CA . TYR A 1 161 ? 6.799 -13.596 0.722 1.00 75.94 161 TYR A CA 1
ATOM 1249 C C . TYR A 1 161 ? 6.238 -13.990 2.092 1.00 75.94 161 TYR A C 1
ATOM 1251 O O . TYR A 1 161 ? 5.110 -14.474 2.210 1.00 75.94 161 TYR A O 1
ATOM 1259 N N . ASN A 1 162 ? 6.989 -13.691 3.154 1.00 86.12 162 ASN A N 1
ATOM 1260 C CA . ASN A 1 162 ? 6.484 -13.786 4.520 1.00 86.12 162 ASN A CA 1
ATOM 1261 C C . ASN A 1 162 ? 5.587 -12.574 4.824 1.00 86.12 162 ASN A C 1
ATOM 1263 O O . ASN A 1 162 ? 6.028 -11.581 5.408 1.00 86.12 162 ASN A O 1
ATOM 1267 N N . ILE A 1 163 ? 4.331 -12.658 4.376 1.00 87.94 163 ILE A N 1
ATOM 1268 C CA . ILE A 1 163 ? 3.326 -11.591 4.493 1.00 87.94 163 ILE A CA 1
ATOM 1269 C C . ILE A 1 163 ? 3.103 -11.189 5.941 1.00 87.94 163 ILE A C 1
ATOM 1271 O O . ILE A 1 163 ? 3.115 -10.003 6.247 1.00 87.94 163 ILE A O 1
ATOM 1275 N N . ASP A 1 164 ? 2.999 -12.169 6.829 1.00 89.19 164 ASP A N 1
ATOM 1276 C CA . ASP A 1 164 ? 2.894 -11.982 8.272 1.00 89.19 164 ASP A CA 1
ATOM 1277 C C . ASP A 1 164 ? 4.021 -11.084 8.815 1.00 89.19 164 ASP A C 1
ATOM 1279 O O . ASP A 1 164 ? 3.768 -10.103 9.517 1.00 89.19 164 ASP A O 1
ATOM 1283 N N . ALA A 1 165 ? 5.274 -11.377 8.454 1.00 89.12 165 ALA A N 1
ATOM 1284 C CA . ALA A 1 165 ? 6.426 -10.589 8.889 1.00 89.12 165 ALA A CA 1
ATOM 1285 C C . ALA A 1 165 ? 6.469 -9.198 8.239 1.00 89.12 165 ALA A C 1
ATOM 1287 O O . ALA A 1 165 ? 6.802 -8.216 8.908 1.00 89.12 165 ALA A O 1
ATOM 1288 N N . TYR A 1 166 ? 6.141 -9.091 6.949 1.00 90.94 166 TYR A N 1
ATOM 1289 C CA . TYR A 1 166 ? 6.094 -7.802 6.258 1.00 90.94 166 TYR A CA 1
ATOM 1290 C C . TYR A 1 166 ? 5.002 -6.905 6.819 1.00 90.94 166 TYR A C 1
ATOM 1292 O O . TYR A 1 166 ? 5.253 -5.720 7.024 1.00 90.94 166 TYR A O 1
ATOM 1300 N N . PHE A 1 167 ? 3.835 -7.466 7.120 1.00 91.88 167 PHE A N 1
ATOM 1301 C CA 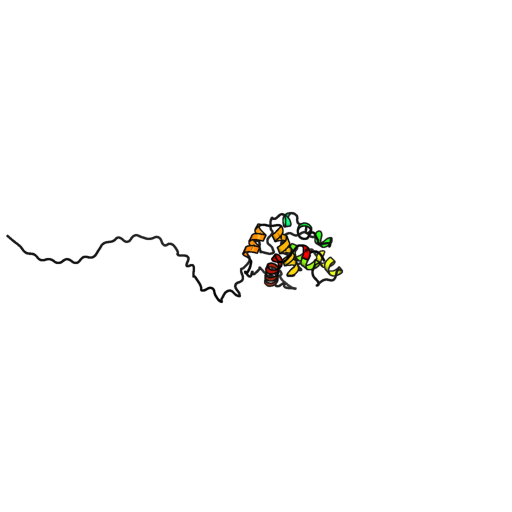. PHE A 1 167 ? 2.727 -6.750 7.727 1.00 91.88 167 PHE A CA 1
ATOM 1302 C C . PHE A 1 167 ? 3.083 -6.268 9.131 1.00 91.88 167 PHE A C 1
ATOM 1304 O O . PHE A 1 167 ? 2.899 -5.090 9.425 1.00 91.88 167 PHE A O 1
ATOM 1311 N N . ASP A 1 168 ? 3.664 -7.128 9.975 1.00 91.06 168 ASP A N 1
ATOM 1312 C CA . ASP A 1 168 ? 4.103 -6.741 11.322 1.00 91.06 168 ASP A CA 1
ATOM 1313 C C . ASP A 1 168 ? 5.124 -5.581 11.259 1.00 91.06 168 ASP A C 1
ATOM 1315 O O . ASP A 1 168 ? 5.007 -4.593 11.989 1.00 91.06 168 ASP A O 1
ATOM 1319 N N . GLN A 1 169 ? 6.105 -5.655 10.349 1.00 91.12 169 GLN A N 1
ATOM 1320 C CA . GLN A 1 169 ? 7.081 -4.577 10.139 1.00 91.12 169 GLN A CA 1
ATOM 1321 C C . GLN A 1 169 ? 6.426 -3.296 9.610 1.00 91.12 169 GLN A C 1
ATOM 1323 O O . GLN A 1 169 ? 6.745 -2.197 10.074 1.00 91.12 169 GLN A O 1
ATOM 1328 N N . ALA A 1 170 ? 5.517 -3.427 8.646 1.00 92.31 170 ALA A N 1
ATOM 1329 C CA . ALA A 1 170 ? 4.826 -2.307 8.032 1.00 92.31 170 ALA A CA 1
ATOM 1330 C C . ALA A 1 170 ? 3.906 -1.592 9.026 1.00 92.31 170 ALA A C 1
ATOM 1332 O O . ALA A 1 170 ? 3.904 -0.365 9.066 1.00 92.31 170 ALA A O 1
ATOM 1333 N N . LEU A 1 171 ? 3.219 -2.334 9.898 1.00 91.75 171 LEU A N 1
ATOM 1334 C CA . LEU A 1 171 ? 2.360 -1.791 10.949 1.00 91.75 171 LEU A CA 1
ATOM 1335 C C . LEU A 1 171 ? 3.146 -0.939 11.957 1.00 91.75 171 LEU A C 1
ATOM 1337 O O . LEU A 1 171 ? 2.661 0.094 12.413 1.00 91.75 171 LEU A O 1
ATOM 1341 N N . ILE A 1 172 ? 4.380 -1.338 12.280 1.00 90.12 172 ILE A N 1
ATOM 1342 C CA . ILE A 1 172 ? 5.278 -0.557 13.145 1.00 90.12 172 ILE A CA 1
ATOM 1343 C C . ILE A 1 172 ? 5.782 0.703 12.422 1.00 90.12 172 ILE A C 1
ATOM 1345 O O . ILE A 1 172 ? 5.935 1.760 13.039 1.00 90.12 172 ILE A O 1
ATOM 1349 N N . ARG A 1 173 ? 6.072 0.596 11.120 1.00 88.06 173 ARG A N 1
ATOM 1350 C CA . ARG A 1 173 ? 6.661 1.678 10.315 1.00 88.06 173 ARG A CA 1
ATOM 1351 C C . ARG A 1 173 ? 5.644 2.715 9.847 1.00 88.06 173 ARG A C 1
ATOM 1353 O O . ARG A 1 173 ? 5.982 3.892 9.819 1.00 88.06 173 ARG A O 1
ATOM 1360 N N . CYS A 1 174 ? 4.407 2.330 9.537 1.00 85.06 174 CYS A N 1
ATOM 1361 C CA . CYS A 1 174 ? 3.399 3.228 8.959 1.00 85.06 174 CYS A CA 1
ATOM 1362 C C . CYS A 1 174 ? 3.000 4.394 9.874 1.00 85.06 174 CYS A C 1
ATOM 1364 O O . CYS A 1 174 ? 2.433 5.380 9.411 1.00 85.06 174 CYS A O 1
ATOM 1366 N N . ASP A 1 175 ? 3.291 4.296 11.173 1.00 76.31 175 ASP A N 1
ATOM 1367 C CA . ASP A 1 175 ? 3.114 5.389 12.131 1.00 76.31 175 ASP A CA 1
ATOM 1368 C C . ASP A 1 175 ? 4.255 6.408 12.125 1.00 76.31 175 ASP A C 1
ATOM 1370 O O . ASP A 1 175 ? 4.050 7.544 12.542 1.00 76.31 175 ASP A O 1
ATOM 1374 N N . LYS A 1 176 ? 5.445 5.993 11.684 1.00 77.50 176 LYS A N 1
ATOM 1375 C CA . LYS A 1 176 ? 6.655 6.819 11.649 1.00 77.50 176 LYS A CA 1
ATOM 1376 C C . LYS A 1 176 ? 6.858 7.510 10.308 1.00 77.50 176 LYS A C 1
ATOM 1378 O O . LYS A 1 176 ? 7.672 8.418 10.250 1.00 77.50 176 LYS A O 1
ATOM 1383 N N . ILE A 1 177 ? 6.133 7.082 9.271 1.00 77.44 177 ILE A N 1
ATOM 1384 C CA . ILE A 1 177 ? 6.251 7.651 7.932 1.00 77.44 177 ILE A CA 1
ATOM 1385 C C . ILE A 1 177 ? 5.714 9.086 7.930 1.00 77.44 177 ILE A C 1
ATOM 1387 O O . ILE A 1 177 ? 4.500 9.318 8.028 1.00 77.44 177 ILE A O 1
ATOM 1391 N N . VAL A 1 178 ? 6.630 10.043 7.805 1.00 60.41 178 VAL A N 1
ATOM 1392 C CA . VAL A 1 178 ? 6.337 11.470 7.621 1.00 60.41 178 VAL A CA 1
ATOM 1393 C C . VAL A 1 178 ? 6.461 11.790 6.128 1.00 60.41 178 VAL A C 1
ATOM 1395 O O . VAL A 1 178 ? 7.066 11.050 5.364 1.00 60.41 178 VAL A O 1
ATOM 1398 N N . GLN A 1 179 ? 5.814 12.860 5.665 1.00 52.09 179 GLN A N 1
ATOM 1399 C CA . GLN A 1 179 ? 5.783 13.254 4.246 1.00 52.09 179 GLN A CA 1
ATOM 1400 C C . GLN A 1 179 ? 7.174 13.401 3.595 1.00 52.09 179 GLN A C 1
ATOM 1402 O O . GLN A 1 179 ? 7.272 13.244 2.385 1.00 52.09 179 GLN A O 1
ATOM 1407 N N . SER A 1 180 ? 8.222 13.638 4.389 1.00 50.00 180 SER A N 1
ATOM 1408 C CA . SER A 1 180 ? 9.619 13.712 3.948 1.00 50.00 180 SER A CA 1
ATOM 1409 C C . SER A 1 180 ? 10.195 12.383 3.463 1.00 50.00 180 SER A C 1
ATOM 1411 O O . SER A 1 180 ? 11.122 12.390 2.671 1.00 50.00 180 SER A O 1
ATOM 1413 N N . ASP A 1 181 ? 9.646 11.241 3.886 1.00 53.34 181 ASP A N 1
ATOM 1414 C CA . ASP A 1 181 ? 10.163 9.917 3.490 1.00 53.34 181 ASP A CA 1
ATOM 1415 C C . ASP A 1 181 ? 9.834 9.561 2.030 1.00 53.34 181 ASP A C 1
ATOM 1417 O O . ASP A 1 181 ? 10.121 8.460 1.565 1.00 53.34 181 ASP A O 1
ATOM 1421 N N . PHE A 1 182 ? 9.171 10.476 1.322 1.00 51.88 182 PHE A N 1
ATOM 1422 C CA . PHE A 1 182 ? 8.853 10.360 -0.091 1.00 51.88 182 PHE A CA 1
ATOM 1423 C C . PHE A 1 182 ? 9.595 11.399 -0.951 1.00 51.88 182 PHE A C 1
ATOM 1425 O O . PHE A 1 182 ? 9.249 11.539 -2.127 1.00 51.88 182 PHE A O 1
ATOM 1432 N N . GLU A 1 183 ? 10.540 12.143 -0.366 1.00 40.66 183 GLU A N 1
ATOM 1433 C CA . GLU A 1 183 ? 11.387 13.141 -1.026 1.00 40.66 183 GLU A CA 1
ATOM 1434 C C . GLU A 1 183 ? 12.851 12.675 -0.973 1.00 40.66 183 GLU A C 1
ATOM 1436 O O . GLU A 1 183 ? 13.582 13.037 -0.055 1.00 40.66 183 GLU A O 1
ATOM 1441 N N . ASP A 1 184 ? 13.256 11.857 -1.947 1.00 39.62 184 ASP A N 1
ATOM 1442 C CA . ASP A 1 184 ? 14.667 11.634 -2.303 1.00 39.62 184 ASP A CA 1
ATOM 1443 C C . ASP A 1 184 ? 14.937 12.246 -3.688 1.00 39.62 184 ASP A C 1
ATOM 1445 O O . ASP A 1 184 ? 14.146 11.959 -4.624 1.00 39.62 184 ASP A O 1
#

Radius of gyration: 30.62 Å; Cα contacts (8 Å, |Δi|>4): 205; chains: 1; bounding box: 84×51×99 Å

Foldseek 3Di:
DDDDDDDDDDDDDDDDDDDDDDDPPPPPDPDDPDPDAPDDAAEADPCHLLAQAHFDPFPCLVVQFLCLLQVLQPDPLLRPHGDGGLQNQLLSCCLRVPPPDDPVRSVVLSPDPPRRRHALVSSLSSLLSCLVGDVVSVVSLVVCPPHFHDYDQPDPDPVRDPVSVSSVSSSVRNVVDDPCVSPD

Secondary structure (DSSP, 8-state):
---------------------------------SSSTTS-EEEPPTT-TTSTT----SHHHHHT-HHHH-TT---HHHHHS---SHHHHHHHHHHHS-SSS-HHHHHHHHH-TT-----HHHHHHHHHHHHHH-HHHHHHHHHHTT-EEE-----SSTT---HHHHHHHHHHHTTT--GGGG--

Nearest PDB structures (foldseek):
  4r77-assembly3_A  TM=2.546E-01  e=1.419E+00  Streptococcus pneumoniae
  8esz-assembly1_2  TM=1.627E-01  e=9.550E+00  Drosophila melanogaster

Organism: Nippostrongylus brasiliensis (NCBI:txid27835)